Protein AF-A0A6C0FRW4-F1 (afdb_monomer_lite)

Organism: NCBI:txid2704462

Radius of gyration: 31.54 Å; chains: 1; bounding box: 65×33×97 Å

pLDDT: mean 82.18, std 11.18, range [42.59, 96.31]

Secondary structure (DSSP, 8-state):
-HHHHHHHHHHHHHHHHHHHHHHHHHHHHHHHH---HHHHHHHHHHHHHHHHHHHHHHHHHHHHHHHHHHHTHHHHHHHHHHHHHHHHHHHHHHHHT-HHHHHHHHHHHHHHHHTT-HHHHHHHHHHHHHHHHHHHHHHHHH--B-TTS-B-----HHHHHHHHHHHHHHHHHHHHHHHHHHHHHHHH-

Foldseek 3Di:
DVVVVVVVVVVVVVLVVVVVVVVVVVVVCCVPPVDDVVVVVVVVVVSVVVVVVVVVVVVVVVVVVVVVVLVCLVVLLVLLVVLLVLLVVLLVCLVVVPLVVVVVSLVVNLVSQVVNDPVSNVLSVVLVVLNVVLVVLQVVQQPDADPVRGRDRDCDPVNVVSSVVSNVSSVVSSVVSVVVSVVSVVVND

Structure (mmCIF, N/CA/C/O backbone):
data_AF-A0A6C0FRW4-F1
#
_entry.id   AF-A0A6C0FRW4-F1
#
loop_
_atom_site.group_PDB
_atom_site.id
_atom_site.type_symbol
_atom_site.label_atom_id
_atom_site.label_alt_id
_atom_site.label_comp_id
_atom_site.label_asym_id
_atom_site.label_entity_id
_atom_site.label_seq_id
_atom_site.pdbx_PDB_ins_code
_atom_site.Cartn_x
_atom_site.Cartn_y
_atom_site.Cartn_z
_atom_site.occupancy
_atom_site.B_iso_or_equiv
_atom_site.auth_seq_id
_atom_site.auth_comp_id
_atom_site.auth_asym_id
_atom_site.auth_atom_id
_atom_site.pdbx_PDB_model_num
ATOM 1 N N . MET A 1 1 ? 15.991 -13.041 -13.218 1.00 47.72 1 MET A N 1
ATOM 2 C CA . MET A 1 1 ? 16.909 -12.005 -13.758 1.00 47.72 1 MET A CA 1
ATOM 3 C C . MET A 1 1 ? 18.060 -12.570 -14.604 1.00 47.72 1 MET A C 1
ATOM 5 O O . MET A 1 1 ? 18.281 -12.055 -15.690 1.00 47.72 1 MET A O 1
ATOM 9 N N . ILE A 1 2 ? 18.766 -13.630 -14.178 1.00 49.03 2 ILE A N 1
ATOM 10 C CA . ILE A 1 2 ? 19.917 -14.211 -14.918 1.00 49.03 2 ILE A CA 1
ATOM 11 C C . ILE A 1 2 ? 19.524 -14.747 -16.310 1.00 49.03 2 ILE A C 1
ATOM 13 O O . ILE A 1 2 ? 20.164 -14.424 -17.307 1.00 49.03 2 ILE A O 1
ATOM 17 N N . PHE A 1 3 ? 18.405 -15.471 -16.403 1.00 42.59 3 PHE A N 1
ATOM 18 C CA . PHE A 1 3 ? 17.895 -16.025 -17.667 1.00 42.59 3 PHE A CA 1
ATOM 19 C C . PHE A 1 3 ? 17.532 -14.970 -18.724 1.00 42.59 3 PHE A C 1
ATOM 21 O O . PHE A 1 3 ? 17.614 -15.230 -19.921 1.00 42.59 3 PHE A O 1
ATOM 28 N N . GLN A 1 4 ? 17.134 -13.772 -18.294 1.00 50.41 4 GLN A N 1
ATOM 29 C CA . GLN A 1 4 ? 16.739 -12.687 -19.193 1.00 50.41 4 GLN A CA 1
ATOM 30 C C . GLN A 1 4 ? 17.974 -12.009 -19.800 1.00 50.41 4 GLN A C 1
ATOM 32 O O . GLN A 1 4 ? 18.010 -11.759 -21.001 1.00 50.41 4 GLN A O 1
ATOM 37 N N . LYS A 1 5 ? 19.035 -11.834 -18.998 1.00 59.69 5 LYS A N 1
ATOM 38 C CA . LYS A 1 5 ? 20.346 -11.367 -19.474 1.00 59.69 5 LYS A CA 1
ATOM 39 C C . LYS A 1 5 ? 20.970 -12.345 -20.478 1.00 59.69 5 LYS A C 1
ATOM 41 O O . LYS A 1 5 ? 21.501 -11.907 -21.490 1.00 59.69 5 LYS A O 1
ATOM 46 N N . PHE A 1 6 ? 20.838 -13.655 -20.248 1.00 69.56 6 PHE A N 1
ATOM 47 C CA . PHE A 1 6 ? 21.351 -14.682 -21.164 1.00 69.56 6 PHE A CA 1
ATOM 48 C C . PHE A 1 6 ? 20.679 -14.640 -22.548 1.00 69.56 6 PHE A C 1
ATOM 50 O O . PHE A 1 6 ? 21.362 -14.700 -23.567 1.00 69.56 6 PHE A O 1
ATOM 57 N N . LYS A 1 7 ? 19.349 -14.460 -22.600 1.00 67.31 7 LYS A N 1
ATOM 58 C CA . LYS A 1 7 ? 18.607 -14.325 -23.868 1.00 67.31 7 LYS A CA 1
ATOM 59 C C . LYS A 1 7 ? 19.036 -13.094 -24.670 1.00 67.31 7 LYS A C 1
ATOM 61 O O . LYS A 1 7 ? 19.195 -13.195 -25.880 1.00 67.31 7 LYS A O 1
ATOM 66 N N . ILE A 1 8 ? 19.257 -11.963 -23.999 1.00 72.94 8 ILE A N 1
ATOM 67 C CA . ILE A 1 8 ? 19.706 -10.721 -24.647 1.00 72.94 8 ILE A CA 1
ATOM 68 C C . ILE A 1 8 ? 21.092 -10.917 -25.272 1.00 72.94 8 ILE A C 1
ATOM 70 O O . ILE A 1 8 ? 21.283 -10.594 -26.438 1.00 72.94 8 ILE A O 1
ATOM 74 N N . VAL A 1 9 ? 22.034 -11.518 -24.538 1.00 75.25 9 VAL A N 1
ATOM 75 C CA . VAL A 1 9 ? 23.388 -11.790 -25.052 1.00 75.25 9 VAL A CA 1
ATOM 76 C C . VAL A 1 9 ? 23.349 -12.714 -26.273 1.00 75.25 9 VAL A C 1
ATOM 78 O O . VAL A 1 9 ? 24.023 -12.442 -27.263 1.00 75.25 9 VAL A O 1
ATOM 81 N N . LEU A 1 10 ? 22.525 -13.766 -26.245 1.00 76.75 10 LEU A N 1
ATOM 82 C CA . LEU A 1 10 ? 22.395 -14.707 -27.361 1.00 76.75 10 LEU A CA 1
ATOM 83 C C . LEU A 1 10 ? 21.836 -14.039 -28.631 1.00 76.75 10 LEU A C 1
ATOM 85 O O . LEU A 1 10 ? 22.360 -14.261 -29.721 1.00 76.75 10 LEU A O 1
ATOM 89 N N . VAL A 1 11 ? 20.806 -13.197 -28.490 1.00 77.50 11 VAL A N 1
ATOM 90 C CA . VAL A 1 11 ? 20.220 -12.440 -29.610 1.00 77.50 11 VAL A CA 1
ATOM 91 C C . VAL A 1 11 ? 21.233 -11.451 -30.186 1.00 77.50 11 VAL A C 1
ATOM 93 O O . VAL A 1 11 ? 21.373 -11.371 -31.404 1.00 77.50 11 VAL A O 1
ATOM 96 N N . SER A 1 12 ? 21.998 -10.761 -29.337 1.00 73.56 12 SER A N 1
ATOM 97 C CA . SER A 1 12 ? 23.059 -9.853 -29.784 1.00 73.56 12 SER A CA 1
ATOM 98 C C . SER A 1 12 ? 24.168 -10.583 -30.548 1.00 73.56 12 SER A C 1
ATOM 100 O O . SER A 1 12 ? 24.606 -10.100 -31.588 1.00 73.56 12 SER A O 1
ATOM 102 N N . ILE A 1 13 ? 24.590 -11.768 -30.089 1.00 81.56 13 ILE A N 1
ATOM 103 C CA . ILE A 1 13 ? 25.588 -12.594 -30.790 1.00 81.56 13 ILE A CA 1
ATOM 104 C C . ILE A 1 13 ? 25.059 -13.046 -32.156 1.00 81.56 13 ILE A C 1
ATOM 106 O O . ILE A 1 13 ? 25.768 -12.930 -33.153 1.00 81.56 13 ILE A O 1
ATOM 110 N N . LEU A 1 14 ? 23.809 -13.515 -32.224 1.00 80.62 14 LEU A N 1
ATOM 111 C CA . LEU A 1 14 ? 23.160 -13.906 -33.480 1.00 80.62 14 LEU A CA 1
ATOM 112 C C . LEU A 1 14 ? 23.069 -12.740 -34.468 1.00 80.62 14 LEU A C 1
ATOM 114 O O . LEU A 1 14 ? 23.321 -12.928 -35.655 1.00 80.62 14 LEU A O 1
ATOM 118 N N . LEU A 1 15 ? 22.759 -11.537 -33.984 1.00 80.31 15 LEU A N 1
ATOM 119 C CA . LEU A 1 15 ? 22.658 -10.340 -34.812 1.00 80.31 15 LEU A CA 1
ATOM 120 C C . LEU A 1 15 ? 24.027 -9.924 -35.369 1.00 80.31 15 LEU A C 1
ATOM 122 O O . LEU A 1 15 ? 24.140 -9.629 -36.556 1.00 80.31 15 LEU A O 1
ATOM 126 N N . VAL A 1 16 ? 25.084 -9.989 -34.554 1.00 82.00 16 VAL A N 1
ATOM 127 C CA . VAL A 1 16 ? 26.463 -9.739 -35.005 1.00 82.00 16 VAL A CA 1
ATOM 128 C C . VAL A 1 16 ? 26.907 -10.785 -36.030 1.00 82.00 16 VAL A C 1
ATOM 130 O O . VAL A 1 16 ? 27.447 -10.421 -37.072 1.00 82.00 16 VAL A O 1
ATOM 133 N N . LEU A 1 17 ? 26.639 -12.071 -35.786 1.00 82.88 17 LEU A N 1
ATOM 134 C CA . LEU A 1 17 ? 26.951 -13.147 -36.733 1.00 82.88 17 LEU A CA 1
ATOM 135 C C . LEU A 1 17 ? 26.194 -12.990 -38.054 1.00 82.88 17 LEU A C 1
ATOM 137 O O . LEU A 1 17 ? 26.769 -13.218 -39.115 1.00 82.88 17 LEU A O 1
ATOM 141 N N . PHE A 1 18 ? 24.933 -12.563 -38.003 1.00 80.06 18 PHE A N 1
ATOM 142 C CA . PHE A 1 18 ? 24.125 -12.306 -39.190 1.00 80.06 18 PHE A CA 1
ATOM 143 C C . PHE A 1 18 ? 24.668 -11.128 -40.009 1.00 80.06 18 PHE A C 1
ATOM 145 O O . PHE A 1 18 ? 24.787 -11.233 -41.228 1.00 80.06 18 PHE A O 1
ATOM 152 N N . VAL A 1 19 ? 25.079 -10.037 -39.353 1.00 79.81 19 VAL A N 1
ATOM 153 C CA . VAL A 1 19 ? 25.730 -8.902 -40.026 1.00 79.81 19 VAL A CA 1
ATOM 154 C C . VAL A 1 19 ? 27.066 -9.327 -40.640 1.00 79.81 19 VAL A C 1
ATOM 156 O O . VAL A 1 19 ? 27.312 -9.035 -41.807 1.00 79.81 19 VAL A O 1
ATOM 159 N N . LEU A 1 20 ? 27.905 -10.070 -39.911 1.00 81.25 20 LEU A N 1
ATOM 160 C CA . LEU A 1 20 ? 29.171 -10.597 -40.438 1.00 81.25 20 LEU A CA 1
ATOM 161 C C . LEU A 1 20 ? 28.950 -11.528 -41.637 1.00 81.25 20 LEU A C 1
ATOM 163 O O . LEU A 1 20 ? 29.679 -11.436 -42.624 1.00 81.25 20 LEU A O 1
ATOM 16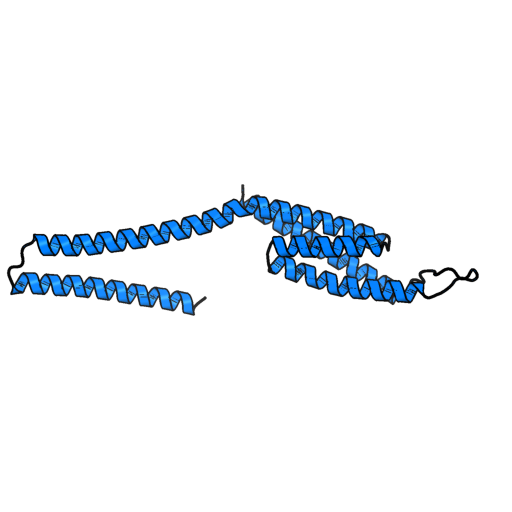7 N N . PHE A 1 21 ? 27.927 -12.383 -41.578 1.00 81.75 21 PHE A N 1
ATOM 168 C CA . PHE A 1 21 ? 27.532 -13.248 -42.685 1.00 81.75 21 PHE A CA 1
ATOM 169 C C . PHE A 1 21 ? 27.104 -12.435 -43.910 1.00 81.75 21 PHE A C 1
ATOM 171 O O . PHE A 1 21 ? 27.589 -12.705 -45.006 1.00 81.75 21 PHE A O 1
ATOM 178 N N . LEU A 1 22 ? 26.264 -11.409 -43.738 1.00 76.44 22 LEU A N 1
ATOM 179 C CA . LEU A 1 22 ? 25.845 -10.527 -44.830 1.00 76.44 22 LEU A CA 1
ATOM 180 C C . LEU A 1 22 ? 27.028 -9.777 -45.445 1.00 76.44 22 LEU A C 1
ATOM 182 O O . LEU A 1 22 ? 27.138 -9.723 -46.669 1.00 76.44 22 LEU A O 1
ATOM 186 N N . VAL A 1 23 ? 27.943 -9.247 -44.629 1.00 77.00 23 VAL A N 1
ATOM 187 C CA . VAL A 1 23 ? 29.153 -8.558 -45.106 1.00 77.00 23 VAL A CA 1
ATOM 188 C C . VAL A 1 23 ? 30.049 -9.517 -45.893 1.00 77.00 23 VAL A C 1
ATOM 190 O O . VAL A 1 23 ? 30.469 -9.191 -47.002 1.00 77.00 23 VAL A O 1
ATOM 193 N N . PHE A 1 24 ? 30.302 -10.719 -45.369 1.00 79.44 24 PHE A N 1
ATOM 194 C CA . PHE A 1 24 ? 31.126 -11.728 -46.036 1.00 79.44 24 PHE A CA 1
ATOM 195 C C . PHE A 1 24 ? 30.497 -12.224 -47.343 1.00 79.44 24 PHE A C 1
ATOM 197 O O . PHE A 1 24 ? 31.177 -12.315 -48.365 1.00 79.44 24 PHE A O 1
ATOM 204 N N . PHE A 1 25 ? 29.192 -12.503 -47.330 1.00 76.19 25 PHE A N 1
ATOM 205 C CA . PHE A 1 25 ? 28.438 -12.913 -48.512 1.00 76.19 25 PHE A CA 1
ATOM 206 C C . PHE A 1 25 ? 28.470 -11.827 -49.593 1.00 76.19 25 PHE A C 1
ATOM 208 O O . PHE A 1 25 ? 28.733 -12.122 -50.757 1.00 76.19 25 PHE A O 1
ATOM 215 N N . THR A 1 26 ? 28.301 -10.563 -49.199 1.00 70.06 26 THR A N 1
ATOM 216 C CA . THR A 1 26 ? 28.357 -9.410 -50.110 1.00 70.06 26 THR A CA 1
ATOM 217 C C . THR A 1 26 ? 29.762 -9.210 -50.683 1.00 70.06 26 THR A C 1
ATOM 219 O O . THR A 1 26 ? 29.905 -9.007 -51.887 1.00 70.06 26 THR A O 1
ATOM 222 N N . TYR A 1 27 ? 30.812 -9.342 -49.864 1.00 72.12 27 TYR A N 1
ATOM 223 C CA . TYR A 1 27 ? 32.205 -9.270 -50.320 1.00 72.12 27 TYR A CA 1
ATOM 224 C C . TYR A 1 27 ? 32.542 -10.378 -51.325 1.00 72.12 27 TYR A C 1
ATOM 226 O O . TYR A 1 27 ? 33.131 -10.113 -52.374 1.00 72.12 27 TYR A O 1
ATOM 234 N N . LYS A 1 28 ? 32.129 -11.618 -51.038 1.00 73.00 28 LYS A N 1
ATOM 235 C CA . LYS A 1 28 ? 32.325 -12.756 -51.943 1.00 73.00 28 LYS A CA 1
ATOM 236 C C . LYS A 1 28 ? 31.589 -12.546 -53.272 1.00 73.00 28 LYS A C 1
ATOM 238 O O . LYS A 1 28 ? 32.174 -12.741 -54.329 1.00 73.00 28 LYS A O 1
ATOM 243 N N . MET A 1 29 ? 30.351 -12.058 -53.220 1.00 66.56 29 MET A N 1
ATOM 244 C CA . MET A 1 29 ? 29.558 -11.727 -54.407 1.00 66.56 29 MET A CA 1
ATOM 245 C C . MET A 1 29 ? 30.177 -10.589 -55.240 1.00 66.56 29 MET A C 1
ATOM 247 O O . MET A 1 29 ? 30.182 -10.684 -56.465 1.00 66.56 29 MET A O 1
ATOM 251 N N . MET A 1 30 ? 30.756 -9.550 -54.620 1.00 66.56 30 MET A N 1
ATOM 252 C CA . MET A 1 30 ? 31.502 -8.508 -55.349 1.00 66.56 30 MET A CA 1
ATOM 253 C C . MET A 1 30 ? 32.729 -9.066 -56.069 1.00 66.56 30 MET A C 1
ATOM 255 O O . MET A 1 30 ? 32.988 -8.688 -57.210 1.00 66.56 30 MET A O 1
ATOM 259 N N . LYS A 1 31 ? 33.485 -9.941 -55.394 1.00 66.25 31 LYS A N 1
ATOM 260 C CA . LYS A 1 31 ? 34.723 -10.517 -55.926 1.00 66.25 31 LYS A CA 1
ATOM 261 C C . LYS A 1 31 ? 34.463 -11.458 -57.103 1.00 66.25 31 LYS A C 1
ATOM 263 O O . LYS A 1 31 ? 35.235 -11.438 -58.056 1.00 66.25 31 LYS A O 1
ATOM 268 N N . ASP A 1 32 ? 33.392 -12.245 -57.031 1.00 65.81 32 ASP A N 1
ATOM 269 C CA . ASP A 1 32 ? 33.124 -13.306 -58.004 1.00 65.81 32 ASP A CA 1
ATOM 270 C C . ASP A 1 32 ? 32.276 -12.828 -59.206 1.00 65.81 32 ASP A C 1
ATOM 272 O O . ASP A 1 32 ? 32.408 -13.398 -60.284 1.00 65.81 32 ASP A O 1
ATOM 276 N N . ASN A 1 33 ? 31.445 -11.779 -59.067 1.00 60.38 33 ASN A N 1
ATOM 277 C CA . ASN A 1 33 ? 30.425 -11.427 -60.076 1.00 60.38 33 ASN A CA 1
ATOM 278 C C . ASN A 1 33 ? 30.468 -9.983 -60.630 1.00 60.38 33 ASN A C 1
ATOM 280 O O . ASN A 1 33 ? 29.525 -9.594 -61.315 1.00 60.38 33 ASN A O 1
ATOM 284 N N . HIS A 1 34 ? 31.503 -9.173 -60.353 1.00 58.56 34 HIS A N 1
ATOM 285 C CA . HIS A 1 34 ? 31.564 -7.749 -60.766 1.00 58.56 34 HIS A CA 1
ATOM 286 C C . HIS A 1 34 ? 30.269 -6.971 -60.451 1.00 58.56 34 HIS A C 1
ATOM 288 O O . HIS A 1 34 ? 29.747 -6.217 -61.270 1.00 58.56 34 HIS A O 1
ATOM 294 N N . LEU A 1 35 ? 29.722 -7.192 -59.256 1.00 57.50 35 LEU A N 1
ATOM 295 C CA . LEU A 1 35 ? 28.490 -6.547 -58.814 1.00 57.50 35 LEU A CA 1
ATOM 296 C C . LEU A 1 35 ? 28.671 -5.030 -58.675 1.00 57.50 35 LEU A C 1
ATOM 298 O O . LEU A 1 35 ? 29.629 -4.563 -58.053 1.00 57.50 35 LEU A O 1
ATOM 302 N N . ASP A 1 36 ? 27.713 -4.284 -59.230 1.00 61.94 36 ASP A N 1
ATOM 303 C CA . ASP A 1 36 ? 27.658 -2.823 -59.195 1.00 61.94 36 ASP A CA 1
ATOM 304 C C . ASP A 1 36 ? 27.761 -2.299 -57.757 1.00 61.94 36 ASP A C 1
ATOM 306 O O . ASP A 1 36 ? 27.029 -2.736 -56.861 1.00 61.94 36 ASP A O 1
ATOM 310 N N . SER A 1 37 ? 28.642 -1.319 -57.527 1.00 61.44 37 SER A N 1
ATOM 311 C CA . SER A 1 37 ? 28.900 -0.758 -56.189 1.00 61.44 37 SER A CA 1
ATOM 312 C C . SER A 1 37 ? 27.639 -0.186 -55.521 1.00 61.44 37 SER A C 1
ATOM 314 O O . SER A 1 37 ? 27.566 -0.113 -54.292 1.00 61.44 37 SER A O 1
ATOM 316 N N . GLN A 1 38 ? 26.622 0.146 -56.323 1.00 61.88 38 GLN A N 1
ATOM 317 C CA . GLN A 1 38 ? 25.305 0.609 -55.886 1.00 61.88 38 GLN A CA 1
ATOM 318 C C . GLN A 1 38 ? 24.498 -0.452 -55.119 1.00 61.88 38 GLN A C 1
ATOM 320 O O . GLN A 1 38 ? 23.777 -0.113 -54.183 1.00 61.88 38 GLN A O 1
ATOM 325 N N . TYR A 1 39 ? 24.629 -1.740 -55.450 1.00 63.59 39 TYR A N 1
ATOM 326 C CA . TYR A 1 39 ? 23.921 -2.801 -54.722 1.00 63.59 39 TYR A CA 1
ATOM 327 C C . TYR A 1 39 ? 24.504 -3.013 -53.325 1.00 63.59 39 TYR A C 1
ATOM 329 O O . TYR A 1 39 ? 23.772 -3.228 -52.359 1.00 63.59 39 TYR A O 1
ATOM 337 N N . VAL A 1 40 ? 25.826 -2.899 -53.200 1.00 64.56 40 VAL A N 1
ATOM 338 C CA . VAL A 1 40 ? 26.524 -3.039 -51.916 1.00 64.56 40 VAL A CA 1
ATOM 339 C C . VAL A 1 40 ? 26.275 -1.839 -51.014 1.00 64.56 40 VAL A C 1
ATOM 341 O O . VAL A 1 40 ? 26.018 -2.018 -49.823 1.00 64.56 40 VAL A O 1
ATOM 344 N N . SER A 1 41 ? 26.274 -0.624 -51.568 1.00 66.75 41 SER A N 1
ATOM 345 C CA . SER A 1 41 ? 25.899 0.570 -50.809 1.00 66.75 41 SER A CA 1
ATOM 346 C C . SER A 1 41 ? 24.426 0.542 -50.384 1.00 66.75 41 SER A C 1
ATOM 348 O O . SER A 1 41 ? 24.125 0.910 -49.250 1.00 66.75 41 SER A O 1
ATOM 350 N N . GLY A 1 42 ? 23.521 0.020 -51.220 1.00 71.94 42 GLY A N 1
ATOM 351 C CA . GLY A 1 42 ? 22.112 -0.188 -50.871 1.00 71.94 42 GLY A CA 1
ATOM 352 C C . GLY A 1 42 ? 21.904 -1.208 -49.745 1.00 71.94 42 GLY A C 1
ATOM 353 O O . GLY A 1 42 ? 21.118 -0.968 -48.824 1.00 71.94 42 GLY A O 1
ATOM 354 N N . LEU A 1 43 ? 22.644 -2.321 -49.761 1.00 71.19 43 LEU A N 1
ATOM 355 C CA . LEU A 1 43 ? 22.567 -3.355 -48.724 1.00 71.19 43 LEU A CA 1
ATOM 356 C C . LEU A 1 43 ? 23.152 -2.864 -47.392 1.00 71.19 43 LEU A C 1
ATOM 358 O O . LEU A 1 43 ? 22.515 -3.018 -46.351 1.00 71.19 43 LEU A O 1
ATOM 362 N N . LEU A 1 44 ? 24.310 -2.194 -47.416 1.00 68.19 44 LEU A N 1
ATOM 363 C CA . LEU A 1 44 ? 24.888 -1.558 -46.227 1.00 68.19 44 LEU A CA 1
ATOM 364 C C . LEU A 1 44 ? 23.987 -0.444 -45.680 1.00 68.19 44 LEU A C 1
ATOM 366 O O . LEU A 1 44 ? 23.766 -0.384 -44.472 1.00 68.19 44 LEU A O 1
ATOM 370 N N . GLY A 1 45 ? 23.410 0.387 -46.551 1.00 72.56 45 GLY A N 1
ATOM 371 C CA . GLY A 1 45 ? 22.445 1.420 -46.169 1.00 72.56 45 GLY A CA 1
ATOM 372 C C . GLY A 1 45 ? 21.197 0.836 -45.506 1.00 72.56 45 GLY A C 1
ATOM 373 O O . GLY A 1 45 ? 20.737 1.362 -44.496 1.00 72.56 45 GLY A O 1
ATOM 374 N N . SER A 1 46 ? 20.703 -0.301 -46.003 1.00 74.69 46 SER A N 1
ATOM 375 C CA . SER A 1 46 ? 19.560 -1.014 -45.417 1.00 74.69 46 SER A CA 1
ATOM 376 C C . SER A 1 46 ? 19.887 -1.613 -44.044 1.00 74.69 46 SER A C 1
ATOM 378 O O . SER A 1 46 ? 19.069 -1.520 -43.130 1.00 74.69 46 SER A O 1
ATOM 380 N N . ILE A 1 47 ? 21.090 -2.176 -43.860 1.00 73.06 47 ILE A N 1
ATOM 381 C CA . ILE A 1 47 ? 21.548 -2.688 -42.556 1.00 73.06 47 ILE A CA 1
ATOM 382 C C . ILE A 1 47 ? 21.683 -1.542 -41.549 1.00 73.06 47 ILE A C 1
ATOM 384 O O . ILE A 1 47 ? 21.142 -1.630 -40.447 1.00 73.06 47 ILE A O 1
ATOM 388 N N . VAL A 1 48 ? 22.368 -0.457 -41.920 1.00 73.69 48 VAL A N 1
ATOM 389 C CA . VAL A 1 48 ? 22.564 0.707 -41.041 1.00 73.69 48 VAL A CA 1
ATOM 390 C C . VAL A 1 48 ? 21.222 1.355 -40.696 1.00 73.69 48 VAL A C 1
ATOM 392 O O . VAL A 1 48 ? 20.965 1.623 -39.524 1.00 73.69 48 VAL A O 1
ATOM 395 N N . GLY A 1 49 ? 20.334 1.535 -41.678 1.00 77.44 49 GLY A N 1
ATOM 396 C CA . GLY A 1 49 ? 18.986 2.059 -41.459 1.00 77.44 49 GLY A CA 1
ATOM 397 C C . GLY A 1 49 ? 18.134 1.159 -40.559 1.00 77.44 49 GLY A C 1
ATOM 398 O O . GLY A 1 49 ? 17.434 1.657 -39.677 1.00 77.44 49 GLY A O 1
ATOM 399 N N . GLY A 1 50 ? 18.233 -0.164 -40.716 1.00 75.50 50 GLY A N 1
ATOM 400 C CA . GLY A 1 50 ? 17.546 -1.137 -39.864 1.00 75.50 50 GLY A CA 1
ATOM 401 C C . GLY A 1 50 ? 18.028 -1.102 -38.412 1.00 75.50 50 GLY A C 1
ATOM 402 O O . GLY A 1 50 ? 17.209 -1.026 -37.495 1.00 75.50 50 GLY A O 1
ATOM 403 N N . VAL A 1 51 ? 19.348 -1.087 -38.192 1.00 74.38 51 VAL A N 1
ATOM 404 C CA . VAL A 1 51 ? 19.943 -0.959 -36.849 1.00 74.38 51 VAL A CA 1
ATOM 405 C C . VAL A 1 51 ? 19.542 0.369 -36.211 1.00 74.38 51 VAL A C 1
ATOM 407 O O . VAL A 1 51 ? 19.089 0.375 -35.067 1.00 74.38 51 VAL A O 1
ATOM 410 N N . PHE A 1 52 ? 19.624 1.475 -36.957 1.00 77.25 52 PHE A N 1
ATOM 411 C CA . PHE A 1 52 ? 19.209 2.793 -36.480 1.00 77.25 52 PHE A CA 1
ATOM 412 C C . PHE A 1 52 ? 17.739 2.785 -36.043 1.00 77.25 52 PHE A C 1
ATOM 414 O O . PHE A 1 52 ? 17.439 3.127 -34.902 1.00 77.25 52 PHE A O 1
ATOM 421 N N . THR A 1 53 ? 16.838 2.272 -36.885 1.00 77.56 53 THR A N 1
ATOM 422 C CA . THR A 1 53 ? 15.401 2.167 -36.580 1.00 77.56 53 THR A CA 1
ATOM 423 C C . THR A 1 53 ? 15.142 1.358 -35.308 1.00 77.56 53 THR A C 1
ATOM 425 O O . THR A 1 53 ? 14.402 1.808 -34.436 1.00 77.56 53 THR A O 1
ATOM 428 N N . LEU A 1 54 ? 15.780 0.192 -35.154 1.00 74.38 54 LEU A N 1
ATOM 429 C CA . LEU A 1 54 ? 15.623 -0.647 -33.960 1.00 74.38 54 LEU A CA 1
ATOM 430 C C . LEU A 1 54 ? 16.124 0.055 -32.694 1.00 74.38 54 LEU A C 1
ATOM 432 O O . LEU A 1 54 ? 15.438 0.031 -31.672 1.00 74.38 54 LEU A O 1
ATOM 436 N N . THR A 1 55 ? 17.285 0.714 -32.761 1.00 70.19 55 THR A N 1
ATOM 437 C CA . THR A 1 55 ? 17.821 1.474 -31.621 1.00 70.19 55 THR A CA 1
ATOM 438 C C . THR A 1 55 ? 16.940 2.666 -31.258 1.00 70.19 55 THR A C 1
ATOM 440 O O . THR A 1 55 ? 16.708 2.904 -30.076 1.00 70.19 55 THR A O 1
ATOM 443 N N . SER A 1 56 ? 16.381 3.373 -32.246 1.00 77.75 56 SER A N 1
ATOM 444 C CA . SER A 1 56 ? 15.453 4.482 -32.016 1.00 77.75 56 SER A CA 1
ATOM 445 C C . SER A 1 56 ? 14.144 4.014 -31.385 1.00 77.75 56 SER A C 1
ATOM 447 O O . SER A 1 56 ? 13.664 4.657 -30.453 1.00 77.75 56 SER A O 1
ATOM 449 N N . VAL A 1 57 ? 13.574 2.894 -31.848 1.00 81.56 57 VAL A N 1
ATOM 450 C CA . VAL A 1 57 ? 12.364 2.309 -31.247 1.00 81.56 57 VAL A CA 1
ATOM 451 C C . VAL A 1 57 ? 12.640 1.904 -29.804 1.00 81.56 57 VAL A C 1
ATOM 453 O O . VAL A 1 57 ? 11.896 2.319 -28.921 1.00 81.56 57 VAL A O 1
ATOM 456 N N . TRP A 1 58 ? 13.731 1.175 -29.553 1.00 78.38 58 TRP A N 1
ATOM 457 C CA . TRP A 1 58 ? 14.112 0.750 -28.205 1.00 78.38 58 TRP A CA 1
ATOM 458 C C . TRP A 1 58 ? 14.290 1.940 -27.253 1.00 78.38 58 TRP A C 1
ATOM 460 O O . TRP A 1 58 ? 13.667 1.969 -26.193 1.00 78.38 58 TRP A O 1
ATOM 470 N N . LEU A 1 59 ? 15.042 2.962 -27.674 1.00 78.06 59 LEU A N 1
ATOM 471 C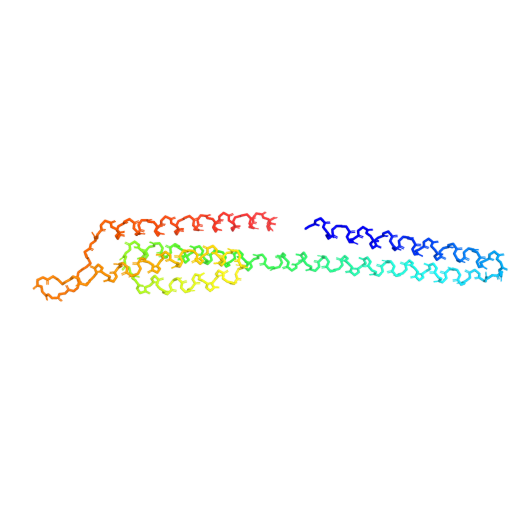 CA . LEU A 1 59 ? 15.244 4.185 -26.898 1.00 78.06 59 LEU A CA 1
ATOM 472 C C . LEU A 1 59 ? 13.920 4.915 -26.633 1.00 78.06 59 LEU A C 1
ATOM 474 O O . LEU A 1 59 ? 13.685 5.395 -25.529 1.00 78.06 59 LEU A O 1
ATOM 478 N N . THR A 1 60 ? 13.032 4.986 -27.628 1.00 81.62 60 THR A N 1
ATOM 479 C CA . THR A 1 60 ? 11.721 5.634 -27.477 1.00 81.62 60 THR A CA 1
ATOM 480 C C . THR A 1 60 ? 10.845 4.881 -26.481 1.00 81.62 60 THR A C 1
ATOM 482 O O . THR A 1 60 ? 10.194 5.512 -25.652 1.00 81.62 60 THR A O 1
ATOM 485 N N . THR A 1 61 ? 10.831 3.547 -26.528 1.00 82.31 61 THR A N 1
ATOM 486 C CA . THR A 1 61 ? 10.084 2.720 -25.571 1.00 82.31 61 THR A CA 1
ATOM 487 C C . THR A 1 61 ? 10.624 2.890 -24.155 1.00 82.31 61 THR A C 1
ATOM 489 O O . THR A 1 61 ? 9.843 3.122 -23.237 1.00 82.31 61 THR A O 1
ATOM 492 N N . GLU A 1 62 ? 11.944 2.862 -23.971 1.00 77.19 62 GLU A N 1
ATOM 493 C CA . GLU A 1 62 ? 12.566 3.055 -22.658 1.00 77.19 62 GLU A CA 1
ATOM 494 C C . GLU A 1 62 ? 12.276 4.457 -22.102 1.00 77.19 62 GLU A C 1
ATOM 496 O O . GLU A 1 62 ? 11.851 4.606 -20.956 1.00 77.19 62 GLU A O 1
ATOM 501 N N . LEU A 1 63 ? 12.383 5.495 -22.938 1.00 76.19 63 LEU A N 1
ATOM 502 C CA . LEU A 1 63 ? 12.009 6.859 -22.563 1.00 76.19 63 LEU A CA 1
ATOM 503 C C . LEU A 1 63 ? 10.521 6.987 -22.216 1.00 76.19 63 LEU A C 1
ATOM 505 O O . LEU A 1 63 ? 10.178 7.720 -21.289 1.00 76.19 63 LEU A O 1
ATOM 509 N N . GLN A 1 64 ? 9.630 6.287 -22.921 1.00 77.75 64 GLN A N 1
ATOM 510 C CA . GLN A 1 64 ? 8.202 6.259 -22.597 1.00 77.75 64 GLN A CA 1
ATOM 511 C C . GLN A 1 64 ? 7.926 5.564 -21.262 1.00 77.75 64 GLN A C 1
ATOM 513 O O . GLN A 1 64 ? 7.101 6.055 -20.492 1.00 77.75 64 GLN A O 1
ATOM 518 N N . GLU A 1 65 ? 8.606 4.458 -20.961 1.00 76.12 65 GLU A N 1
ATOM 519 C CA . GLU A 1 65 ? 8.484 3.763 -19.676 1.00 76.12 65 GLU A CA 1
ATOM 520 C C . GLU A 1 65 ? 8.979 4.635 -18.520 1.00 76.12 65 GLU A C 1
ATOM 522 O O . GLU A 1 65 ? 8.278 4.787 -17.515 1.00 76.12 65 GLU A O 1
ATOM 527 N N . VAL A 1 66 ? 10.138 5.276 -18.690 1.00 75.88 66 VAL A N 1
ATOM 528 C CA . VAL A 1 66 ? 10.684 6.234 -17.724 1.00 75.88 66 VAL A CA 1
ATOM 529 C C . VAL A 1 66 ? 9.710 7.393 -17.534 1.00 75.88 66 VAL A C 1
ATOM 531 O O . VAL A 1 66 ? 9.303 7.669 -16.406 1.00 75.88 66 VAL A O 1
ATOM 534 N N . LYS A 1 67 ? 9.251 8.021 -18.620 1.00 75.69 67 LYS A N 1
ATOM 535 C CA . LYS A 1 67 ? 8.291 9.127 -18.563 1.00 75.69 67 LYS A CA 1
ATOM 536 C C . LYS A 1 67 ? 6.998 8.723 -17.856 1.00 75.69 67 LYS A C 1
ATOM 538 O O . LYS A 1 67 ? 6.554 9.434 -16.966 1.00 75.69 67 LYS A O 1
ATOM 543 N N . LYS A 1 68 ? 6.433 7.556 -18.171 1.00 76.50 68 LYS A N 1
ATOM 544 C CA . LYS A 1 68 ? 5.227 7.036 -17.508 1.00 76.50 68 LYS A CA 1
ATOM 545 C C . LYS A 1 68 ? 5.453 6.802 -16.013 1.00 76.50 68 LYS A C 1
ATOM 547 O O . LYS A 1 68 ? 4.555 7.063 -15.214 1.00 76.50 68 LYS A O 1
ATOM 552 N N . SER A 1 69 ? 6.641 6.331 -15.631 1.00 73.81 69 SER A N 1
ATOM 553 C CA . SER A 1 69 ? 7.015 6.193 -14.224 1.00 73.81 69 SER A CA 1
ATOM 554 C C . SER A 1 69 ? 7.082 7.550 -13.524 1.00 73.81 69 SER A C 1
ATOM 556 O O . SER A 1 69 ? 6.613 7.644 -12.396 1.00 73.81 69 SER A O 1
ATOM 558 N N . PHE A 1 70 ? 7.636 8.582 -14.166 1.00 76.38 70 PHE A N 1
ATOM 559 C CA . PHE A 1 70 ? 7.749 9.932 -13.602 1.00 76.38 70 PHE A CA 1
ATOM 560 C C . PHE A 1 70 ? 6.403 10.667 -13.545 1.00 76.38 70 PHE A C 1
ATOM 562 O O . PHE A 1 70 ? 6.050 11.192 -12.491 1.00 76.38 70 PHE A O 1
ATOM 569 N N . ASP A 1 71 ? 5.614 10.632 -14.620 1.00 79.50 71 ASP A N 1
ATOM 570 C CA . ASP A 1 71 ? 4.295 11.276 -14.705 1.00 79.50 71 ASP A CA 1
ATOM 571 C C . ASP A 1 71 ? 3.309 10.697 -13.666 1.00 79.50 71 ASP A C 1
ATOM 573 O O . ASP A 1 71 ? 2.406 11.387 -13.192 1.00 79.50 71 ASP A O 1
ATOM 577 N N . GLY A 1 72 ? 3.494 9.434 -13.261 1.00 83.19 72 GLY A N 1
ATOM 578 C CA . GLY A 1 72 ? 2.695 8.778 -12.222 1.00 83.19 72 GLY A CA 1
ATOM 579 C C . GLY A 1 72 ? 3.096 9.110 -10.777 1.00 83.19 72 GLY A C 1
ATOM 580 O O . GLY A 1 72 ? 2.307 8.849 -9.863 1.00 83.19 72 GLY A O 1
ATOM 581 N N . LEU A 1 73 ? 4.283 9.683 -10.535 1.00 86.12 73 LEU A N 1
ATOM 582 C CA . LEU A 1 73 ? 4.788 9.947 -9.178 1.00 86.12 73 LEU A CA 1
ATOM 583 C C . LEU A 1 73 ? 3.921 10.933 -8.384 1.00 86.12 73 LEU A C 1
ATOM 585 O O . LEU A 1 73 ? 3.599 10.600 -7.243 1.00 86.12 73 LEU A O 1
ATOM 589 N N . PRO A 1 74 ? 3.478 12.087 -8.927 1.00 87.56 74 PRO A N 1
ATOM 590 C CA . PRO A 1 74 ? 2.653 13.026 -8.165 1.00 87.56 74 PRO A CA 1
ATOM 591 C C . PRO A 1 74 ? 1.332 12.404 -7.702 1.00 87.56 74 PRO A C 1
ATOM 593 O O . PRO A 1 74 ? 0.908 12.593 -6.562 1.00 87.56 74 PRO A O 1
ATOM 596 N N . ILE A 1 75 ? 0.701 11.603 -8.567 1.00 90.44 75 ILE A N 1
ATOM 597 C CA . ILE A 1 75 ? -0.526 10.872 -8.233 1.00 90.44 75 ILE A CA 1
ATOM 598 C C . ILE A 1 75 ? -0.238 9.857 -7.126 1.00 90.44 75 ILE A C 1
ATOM 600 O O . ILE A 1 75 ? -1.000 9.771 -6.165 1.00 90.44 75 ILE A O 1
ATOM 604 N N . LYS A 1 76 ? 0.870 9.116 -7.236 1.00 90.38 76 LYS A N 1
ATOM 605 C CA . LYS A 1 76 ? 1.276 8.126 -6.236 1.00 90.38 76 LYS A CA 1
ATOM 606 C C . LYS A 1 76 ? 1.556 8.761 -4.871 1.00 90.38 76 LYS A C 1
ATOM 608 O O . LYS A 1 76 ? 1.058 8.256 -3.871 1.00 90.38 76 LYS A O 1
ATOM 613 N N . ILE A 1 77 ? 2.285 9.878 -4.832 1.00 90.69 77 ILE A N 1
ATOM 614 C CA . ILE A 1 77 ? 2.567 10.653 -3.611 1.00 90.69 77 ILE A CA 1
ATOM 615 C C . ILE A 1 77 ? 1.259 11.133 -2.978 1.00 90.69 77 ILE A C 1
ATOM 617 O O . ILE A 1 77 ? 1.024 10.894 -1.797 1.00 90.69 77 ILE A O 1
ATOM 621 N N . ARG A 1 78 ? 0.348 11.715 -3.770 1.00 93.00 78 ARG A N 1
ATOM 622 C CA . ARG A 1 78 ? -0.962 12.161 -3.271 1.00 93.00 78 ARG A CA 1
ATOM 623 C C . ARG A 1 78 ? -1.760 11.017 -2.642 1.00 93.00 78 ARG A C 1
ATOM 625 O O . ARG A 1 78 ? -2.336 11.201 -1.575 1.00 93.00 78 ARG A O 1
ATOM 632 N N . LYS A 1 79 ? -1.790 9.843 -3.280 1.00 94.12 79 LYS A N 1
ATOM 633 C CA . LYS A 1 79 ? -2.490 8.666 -2.744 1.00 94.12 79 LYS A CA 1
ATOM 634 C C . LYS A 1 79 ? -1.835 8.128 -1.470 1.00 94.12 79 LYS A C 1
ATOM 636 O O . LYS A 1 79 ? -2.551 7.743 -0.555 1.00 94.12 79 LYS A O 1
ATOM 641 N N . LEU A 1 80 ? -0.502 8.137 -1.375 1.00 93.75 80 LEU A N 1
ATOM 642 C CA . LEU A 1 80 ? 0.213 7.776 -0.142 1.00 93.75 80 LEU A CA 1
ATOM 643 C C . LEU A 1 80 ? -0.137 8.726 1.012 1.00 93.75 80 LEU A C 1
ATOM 645 O O . LEU A 1 80 ? -0.429 8.254 2.108 1.00 93.75 80 LEU A O 1
ATOM 649 N N . SER A 1 81 ? -0.211 10.030 0.739 1.00 93.81 81 SER A N 1
ATOM 650 C CA . SER A 1 81 ? -0.637 11.043 1.712 1.00 93.81 81 SER A CA 1
ATOM 651 C C . SER A 1 81 ? -2.094 10.845 2.162 1.00 93.81 81 SER A C 1
ATOM 653 O O . SER A 1 81 ? -2.424 10.935 3.341 1.00 93.81 81 SER A O 1
ATOM 655 N N . GLN A 1 82 ? -2.998 10.498 1.240 1.00 96.00 82 GLN A N 1
ATOM 656 C CA . GLN A 1 82 ? -4.373 10.124 1.597 1.00 96.00 82 GLN A CA 1
ATOM 657 C C . GLN A 1 82 ? -4.404 8.863 2.470 1.00 96.00 82 GLN A C 1
ATOM 659 O O . GLN A 1 82 ? -5.096 8.829 3.486 1.00 96.00 82 GLN A O 1
ATOM 664 N N . LEU A 1 83 ? -3.618 7.846 2.113 1.00 95.75 83 LEU A N 1
ATOM 665 C CA . LEU A 1 83 ? -3.553 6.583 2.840 1.00 95.75 83 LEU A CA 1
ATOM 666 C C . LEU A 1 83 ? -2.993 6.762 4.264 1.00 95.75 83 LEU A C 1
ATOM 668 O O . LEU A 1 83 ? -3.506 6.149 5.201 1.00 95.75 83 LEU A O 1
ATOM 672 N N . SER A 1 84 ? -1.992 7.628 4.460 1.00 94.94 84 SER A N 1
ATOM 673 C CA . SER A 1 84 ? -1.461 7.952 5.792 1.00 94.94 84 SER A CA 1
ATOM 674 C C . SER A 1 84 ? -2.493 8.683 6.659 1.00 94.94 84 SER A C 1
ATOM 676 O O . SER A 1 84 ? -2.652 8.333 7.830 1.00 94.94 84 SER A O 1
ATOM 678 N N . ASN A 1 85 ? -3.275 9.602 6.084 1.00 96.19 85 ASN A N 1
ATOM 679 C CA . ASN A 1 85 ? -4.384 10.263 6.781 1.00 96.19 85 ASN A CA 1
ATOM 680 C C . ASN A 1 85 ? -5.469 9.271 7.230 1.00 96.19 85 ASN A C 1
ATOM 682 O O . ASN A 1 85 ? -5.961 9.360 8.357 1.00 96.19 85 ASN A O 1
ATOM 686 N N . VAL A 1 86 ? -5.831 8.301 6.384 1.00 96.31 86 VAL A N 1
ATOM 687 C CA . VAL A 1 86 ? -6.809 7.257 6.742 1.00 96.31 86 VAL A CA 1
ATOM 688 C C . VAL A 1 86 ? -6.278 6.368 7.866 1.00 96.31 86 VAL A C 1
ATOM 690 O O . VAL A 1 86 ? -7.014 6.097 8.812 1.00 96.31 86 VAL A O 1
ATOM 693 N N . LEU A 1 87 ? -5.000 5.969 7.833 1.00 95.44 87 LEU A N 1
ATOM 694 C CA . LEU A 1 87 ? -4.381 5.225 8.940 1.00 95.44 87 LEU A CA 1
ATOM 695 C C . LEU A 1 87 ? -4.385 6.016 10.249 1.00 95.44 87 LEU A C 1
ATOM 697 O O . LEU A 1 87 ? -4.625 5.441 11.310 1.00 95.44 87 LEU A O 1
ATOM 701 N N . TRP A 1 88 ? -4.133 7.324 10.189 1.00 94.88 88 TRP A N 1
ATOM 702 C CA . TRP A 1 88 ? -4.168 8.172 11.376 1.00 94.88 88 TRP A CA 1
ATOM 703 C C . TRP A 1 88 ? -5.570 8.236 11.990 1.00 94.88 88 TRP A C 1
ATOM 705 O O . TRP A 1 88 ? -5.725 8.013 13.188 1.00 94.88 88 TRP A O 1
ATOM 715 N N . ARG A 1 89 ? -6.601 8.448 11.167 1.00 95.56 89 ARG A N 1
ATOM 716 C CA . ARG A 1 89 ? -8.001 8.417 11.618 1.00 95.56 89 ARG A CA 1
ATOM 717 C C . ARG A 1 89 ? -8.371 7.048 12.184 1.00 95.56 89 ARG A C 1
ATOM 719 O O . ARG A 1 89 ? -8.944 6.957 13.260 1.00 95.56 89 ARG A O 1
ATOM 726 N N . LEU A 1 90 ? -7.970 5.969 11.513 1.00 94.81 90 LEU A N 1
ATOM 727 C CA . LEU A 1 90 ? -8.234 4.600 11.959 1.00 94.81 90 LEU A CA 1
ATOM 728 C C . LEU A 1 90 ? -7.651 4.328 13.353 1.00 94.81 90 LEU A C 1
ATOM 730 O O . LEU A 1 90 ? -8.297 3.697 14.185 1.00 94.81 90 LEU A O 1
ATOM 734 N N . LYS A 1 91 ? -6.446 4.835 13.628 1.00 94.00 91 LYS A N 1
ATOM 735 C CA . LYS A 1 91 ? -5.817 4.776 14.953 1.00 94.00 91 LYS A CA 1
ATOM 736 C C . LYS A 1 91 ? -6.658 5.493 16.017 1.00 94.00 91 LYS A C 1
ATOM 738 O O . LYS A 1 91 ? -6.795 4.968 17.123 1.00 94.00 91 LYS A O 1
ATOM 743 N N . GLU A 1 92 ? -7.186 6.678 15.714 1.00 94.00 92 GLU A N 1
ATOM 744 C CA . GLU A 1 92 ? -8.042 7.439 16.635 1.00 94.00 92 GLU A CA 1
ATOM 745 C C . GLU A 1 92 ? -9.340 6.680 16.937 1.00 94.00 92 GLU A C 1
ATOM 747 O O . GLU A 1 92 ? -9.672 6.487 18.108 1.00 94.00 92 GLU A O 1
ATOM 752 N N . GLU A 1 93 ? -9.999 6.141 15.908 1.00 93.12 93 GLU A N 1
ATOM 753 C CA . GLU A 1 93 ? -11.246 5.382 16.062 1.00 93.12 93 GLU A CA 1
ATOM 754 C C . GLU A 1 93 ? -11.054 4.063 16.832 1.00 93.12 93 GLU A C 1
ATOM 756 O O . GLU A 1 93 ? -11.876 3.715 17.682 1.00 93.12 93 GLU A O 1
ATOM 761 N N . VAL A 1 94 ? -9.939 3.347 16.617 1.00 91.06 94 VAL A N 1
ATOM 762 C CA . VAL A 1 94 ? -9.561 2.178 17.442 1.00 91.06 94 VAL A CA 1
ATOM 763 C C . VAL A 1 94 ? -9.336 2.595 18.897 1.00 91.06 94 VAL A C 1
ATOM 765 O O . VAL A 1 94 ? -9.726 1.881 19.822 1.00 91.06 94 VAL A O 1
ATOM 768 N N . GLY A 1 95 ? -8.742 3.768 19.131 1.00 87.62 95 GLY A N 1
ATOM 769 C CA . GLY A 1 95 ? -8.594 4.345 20.467 1.00 87.62 95 GLY A CA 1
ATOM 770 C C . GLY A 1 95 ? -9.936 4.551 21.175 1.00 87.62 95 GLY A C 1
ATOM 771 O O . GLY A 1 95 ? -10.040 4.249 22.366 1.00 87.62 95 GLY A O 1
ATOM 772 N N . GLN A 1 96 ? -10.958 4.975 20.431 1.00 89.06 96 GLN A N 1
ATOM 773 C CA . GLN A 1 96 ? -12.307 5.283 20.920 1.00 89.06 96 GLN A CA 1
ATOM 774 C C . GLN A 1 96 ? -13.287 4.096 20.893 1.00 89.06 96 GLN A C 1
ATOM 776 O O . GLN A 1 96 ? -14.419 4.236 21.343 1.00 89.06 96 GLN A O 1
ATOM 781 N N . ASP A 1 97 ? -12.866 2.924 20.408 1.00 84.88 97 ASP A N 1
ATOM 782 C CA . ASP A 1 97 ? -13.714 1.732 20.259 1.00 84.88 97 ASP A CA 1
ATOM 783 C C . ASP A 1 97 ? -14.945 1.954 19.337 1.00 84.88 97 ASP A C 1
ATOM 785 O O . ASP A 1 97 ? -15.996 1.318 19.499 1.00 84.88 97 ASP A O 1
ATOM 789 N N . ASN A 1 98 ? -14.814 2.834 18.333 1.00 86.31 98 ASN A N 1
ATOM 790 C CA . ASN A 1 98 ? -15.876 3.197 17.387 1.00 86.31 98 ASN A CA 1
ATOM 791 C C . ASN A 1 98 ? -15.934 2.254 16.168 1.00 86.31 98 ASN A C 1
ATOM 793 O O . ASN A 1 98 ? -15.524 2.570 15.052 1.00 86.31 98 ASN A O 1
ATOM 797 N N . VAL A 1 99 ? -16.490 1.063 16.382 1.00 84.88 99 VAL A N 1
ATOM 798 C CA . VAL A 1 99 ? -16.554 -0.032 15.394 1.00 84.88 99 VAL A CA 1
ATOM 799 C C . VAL A 1 99 ? -17.167 0.359 14.037 1.00 84.88 99 VAL A C 1
ATOM 801 O O . VAL A 1 99 ? -16.731 -0.143 13.000 1.00 84.88 99 VAL A O 1
ATOM 804 N N . SER A 1 100 ? -18.165 1.249 14.015 1.00 85.94 100 SER A N 1
ATOM 805 C CA . SER A 1 100 ? -18.806 1.690 12.766 1.00 85.94 100 SER A CA 1
ATOM 806 C C . SER A 1 100 ? -17.812 2.403 11.852 1.00 85.94 100 SER A C 1
ATOM 808 O O . SER A 1 100 ? -17.710 2.087 10.663 1.00 85.94 100 SER A O 1
ATOM 810 N N . ASP A 1 101 ? -17.063 3.357 12.400 1.00 91.00 101 ASP A N 1
ATOM 811 C CA . ASP A 1 101 ? -16.189 4.200 11.592 1.00 91.00 101 ASP A CA 1
ATOM 812 C C . ASP A 1 101 ? -14.867 3.507 11.263 1.00 91.00 101 ASP A C 1
ATOM 814 O O . ASP A 1 101 ? -14.373 3.666 10.147 1.00 91.00 101 ASP A O 1
ATOM 818 N N . ILE A 1 102 ? -14.379 2.606 12.126 1.00 91.12 102 ILE A N 1
ATOM 819 C CA . ILE A 1 102 ? -13.253 1.714 11.796 1.00 91.12 102 ILE A CA 1
ATOM 820 C C . ILE A 1 102 ? -13.579 0.894 10.526 1.00 91.12 102 ILE A C 1
ATOM 822 O O . ILE A 1 102 ? -12.704 0.696 9.682 1.00 91.12 102 ILE A O 1
ATOM 826 N N . ASN A 1 103 ? -14.829 0.447 10.325 1.00 89.88 103 ASN A N 1
ATOM 827 C CA . ASN A 1 103 ? -15.194 -0.396 9.172 1.00 89.88 103 ASN A CA 1
ATOM 828 C C . ASN A 1 103 ? -15.211 0.395 7.862 1.00 89.88 103 ASN A C 1
ATOM 830 O O . ASN A 1 103 ? -14.733 -0.090 6.829 1.00 89.88 103 ASN A O 1
ATOM 834 N N . LYS A 1 104 ? -15.723 1.628 7.916 1.00 93.19 104 LYS A N 1
ATOM 835 C CA . LYS A 1 104 ? -15.686 2.561 6.784 1.00 93.19 104 LYS A CA 1
ATOM 836 C C . LYS A 1 104 ? -14.242 2.887 6.412 1.00 93.19 104 LYS A C 1
ATOM 838 O O . LYS A 1 104 ? -13.860 2.714 5.258 1.00 93.19 104 LYS A O 1
ATOM 843 N N . LEU A 1 105 ? -13.431 3.258 7.404 1.00 94.25 105 LEU A N 1
ATOM 844 C CA . LEU A 1 105 ? -12.022 3.596 7.217 1.00 94.25 105 LEU A CA 1
ATOM 845 C C . LEU A 1 105 ? -11.212 2.416 6.685 1.00 94.25 105 LEU A C 1
ATOM 847 O O . LEU A 1 105 ? -10.378 2.602 5.811 1.00 94.25 105 LEU A O 1
ATOM 851 N N . ASN A 1 106 ? -11.468 1.193 7.152 1.00 93.19 106 ASN A N 1
ATOM 852 C CA . ASN A 1 106 ? -10.795 -0.001 6.642 1.00 93.19 106 ASN A CA 1
ATOM 853 C C . ASN A 1 106 ? -11.119 -0.277 5.162 1.00 93.19 106 ASN A C 1
ATOM 855 O O . ASN A 1 106 ? -10.253 -0.740 4.424 1.00 93.19 106 ASN A O 1
ATOM 859 N N . SER A 1 107 ? -12.346 0.008 4.719 1.00 92.94 107 SER A N 1
ATOM 860 C CA . SER A 1 107 ? -12.718 -0.133 3.304 1.00 92.94 107 SER A CA 1
ATOM 861 C C . SER A 1 107 ? -12.009 0.924 2.450 1.00 92.94 107 SER A C 1
ATOM 863 O O . SER A 1 107 ? -11.324 0.575 1.494 1.00 92.94 107 SER A O 1
ATOM 865 N N . GLU A 1 108 ? -12.054 2.190 2.882 1.00 95.31 108 GLU A N 1
ATOM 866 C CA . GLU A 1 108 ? -11.335 3.309 2.251 1.00 95.31 108 GLU A CA 1
ATOM 867 C C . GLU A 1 108 ? -9.821 3.040 2.159 1.00 95.31 108 GLU A C 1
ATOM 869 O O . GLU A 1 108 ? -9.190 3.280 1.129 1.00 95.31 108 GLU A O 1
ATOM 874 N N . LEU A 1 109 ? -9.238 2.473 3.219 1.00 95.06 109 LEU A N 1
ATOM 875 C CA . LEU A 1 109 ? -7.830 2.097 3.294 1.00 95.06 109 LEU A CA 1
ATOM 876 C C . LEU A 1 109 ? -7.449 1.057 2.226 1.00 95.06 109 LEU A C 1
ATOM 878 O O . LEU A 1 109 ? -6.393 1.170 1.604 1.00 95.06 109 LEU A O 1
ATOM 882 N N . LEU A 1 110 ? -8.286 0.037 2.017 1.00 94.62 110 LEU A N 1
ATOM 883 C CA . LEU A 1 110 ? -8.042 -1.022 1.032 1.00 94.62 110 LEU A CA 1
ATOM 884 C C . LEU A 1 110 ? -8.164 -0.507 -0.401 1.00 94.62 110 LEU A C 1
ATOM 886 O O . LEU A 1 110 ? -7.322 -0.855 -1.232 1.00 94.62 110 LEU A O 1
ATOM 890 N N . ASP A 1 111 ? -9.165 0.330 -0.668 1.00 95.25 111 ASP A N 1
ATOM 891 C CA . ASP A 1 111 ? -9.394 0.925 -1.985 1.00 95.25 111 ASP A CA 1
ATOM 892 C C . ASP A 1 111 ? -8.214 1.826 -2.379 1.00 95.25 111 ASP A C 1
ATOM 894 O O . ASP A 1 111 ? -7.601 1.636 -3.434 1.00 95.25 111 ASP A O 1
ATOM 898 N N . LEU A 1 112 ? -7.794 2.722 -1.477 1.00 94.88 112 LEU A N 1
ATOM 899 C CA . LEU A 1 112 ? -6.619 3.575 -1.681 1.00 94.88 112 LEU A CA 1
ATOM 900 C C . LEU A 1 112 ? -5.334 2.759 -1.865 1.00 94.88 112 LEU A C 1
ATOM 902 O O . LEU A 1 112 ? -4.501 3.092 -2.709 1.00 94.88 112 LEU A O 1
ATOM 906 N N . ALA A 1 113 ? -5.154 1.682 -1.099 1.00 94.12 113 ALA A N 1
ATOM 907 C CA . ALA A 1 113 ? -3.967 0.842 -1.204 1.00 94.12 113 ALA A CA 1
ATOM 908 C C . ALA A 1 113 ? -3.904 0.073 -2.536 1.00 94.12 113 ALA A C 1
ATOM 910 O O . ALA A 1 113 ? -2.826 -0.026 -3.128 1.00 94.12 113 ALA A O 1
ATOM 911 N N . ALA A 1 114 ? -5.042 -0.431 -3.029 1.00 93.62 114 ALA A N 1
ATOM 912 C CA . ALA A 1 114 ? -5.151 -1.103 -4.328 1.00 93.62 114 ALA A CA 1
ATOM 913 C C . ALA A 1 114 ? -4.818 -0.157 -5.490 1.00 93.62 114 ALA A C 1
ATOM 915 O O . ALA A 1 114 ? -4.225 -0.553 -6.493 1.00 93.62 114 ALA A O 1
ATOM 916 N N . GLU A 1 115 ? -5.158 1.114 -5.319 1.00 92.81 115 GLU A N 1
ATOM 917 C CA . GLU A 1 115 ? -4.932 2.190 -6.269 1.00 92.81 115 GLU A CA 1
ATOM 918 C C . GLU A 1 115 ? -3.477 2.698 -6.356 1.00 92.81 115 GLU A C 1
ATOM 920 O O . GLU A 1 115 ? -3.166 3.481 -7.265 1.00 92.81 115 GLU A O 1
ATOM 925 N N . ILE A 1 116 ? -2.606 2.303 -5.419 1.00 91.00 116 ILE A N 1
ATOM 926 C CA . ILE A 1 116 ? -1.183 2.681 -5.367 1.00 91.00 116 ILE A CA 1
ATOM 927 C C . ILE A 1 116 ? -0.322 1.611 -6.041 1.00 91.00 116 ILE A C 1
ATOM 929 O O . ILE A 1 116 ? 0.343 1.896 -7.037 1.00 91.00 116 ILE A O 1
ATOM 933 N N . ASP A 1 117 ? -0.289 0.403 -5.469 1.00 88.12 117 ASP A N 1
ATOM 934 C CA . ASP A 1 117 ? 0.378 -0.783 -6.010 1.00 88.12 117 ASP A CA 1
ATOM 935 C C . ASP A 1 117 ? 0.046 -2.043 -5.183 1.00 88.12 117 ASP A C 1
ATOM 937 O O . ASP A 1 117 ? -0.401 -1.979 -4.036 1.00 88.12 117 ASP A O 1
ATOM 941 N N . GLY A 1 118 ? 0.322 -3.223 -5.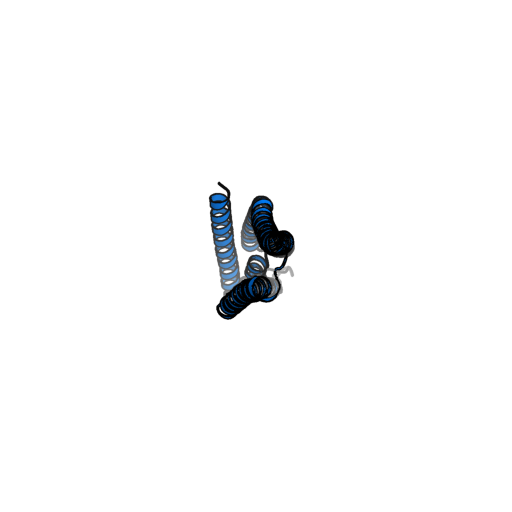750 1.00 88.00 118 GLY A N 1
ATOM 942 C CA . GLY A 1 118 ? 0.040 -4.501 -5.086 1.00 88.00 118 GLY A CA 1
ATOM 943 C C . GLY A 1 118 ? 0.828 -4.738 -3.790 1.00 88.00 118 GLY A C 1
ATOM 944 O O . GLY A 1 118 ? 0.371 -5.483 -2.923 1.00 88.00 118 GLY A O 1
ATOM 945 N N . LYS A 1 119 ? 1.991 -4.092 -3.614 1.00 89.81 119 LYS A N 1
ATOM 946 C CA . LYS A 1 119 ? 2.801 -4.228 -2.393 1.00 89.81 119 LYS A CA 1
ATOM 947 C C . LYS A 1 119 ? 2.153 -3.471 -1.232 1.00 89.81 119 LYS A C 1
ATOM 949 O O . LYS A 1 119 ? 2.053 -4.006 -0.130 1.00 89.81 119 LYS A O 1
ATOM 954 N N . THR A 1 120 ? 1.692 -2.254 -1.492 1.00 91.25 120 THR A N 1
ATOM 955 C CA . THR A 1 120 ? 0.950 -1.417 -0.548 1.00 91.25 120 THR A CA 1
ATOM 956 C C . THR A 1 120 ? -0.358 -2.098 -0.160 1.00 91.25 120 THR A C 1
ATOM 958 O O . THR A 1 120 ? -0.634 -2.242 1.030 1.00 91.25 120 THR A O 1
ATOM 961 N N . TYR A 1 121 ? -1.095 -2.630 -1.140 1.00 93.50 121 TYR A N 1
ATOM 962 C CA . TYR A 1 121 ? -2.316 -3.399 -0.898 1.00 93.50 121 TYR A CA 1
ATOM 963 C C . TYR A 1 121 ? -2.089 -4.614 0.010 1.00 93.50 121 TYR A C 1
ATOM 965 O O . TYR A 1 121 ? -2.770 -4.767 1.021 1.00 93.50 121 TYR A O 1
ATOM 973 N N . SER A 1 122 ? -1.090 -5.448 -0.294 1.00 90.88 122 SER A N 1
ATOM 974 C CA . SER A 1 122 ? -0.760 -6.620 0.528 1.00 90.88 122 SER A CA 1
ATOM 975 C C . SER A 1 122 ? -0.362 -6.235 1.957 1.00 90.88 122 SER A C 1
ATOM 977 O O . SER A 1 122 ? -0.790 -6.883 2.911 1.00 90.88 122 SER A O 1
ATOM 979 N N . SER A 1 123 ? 0.397 -5.147 2.120 1.00 88.62 123 SER A N 1
ATOM 980 C CA . SER A 1 123 ? 0.773 -4.618 3.435 1.00 88.62 123 SER A CA 1
ATOM 981 C C . SER A 1 123 ? -0.456 -4.217 4.261 1.00 88.62 123 SER A C 1
ATOM 983 O O . SER A 1 123 ? -0.549 -4.564 5.438 1.00 88.62 123 SER A O 1
ATOM 985 N N . VAL A 1 124 ? -1.429 -3.546 3.641 1.00 92.31 124 VAL A N 1
ATOM 986 C CA . VAL A 1 124 ? -2.687 -3.139 4.284 1.00 92.31 124 VAL A CA 1
ATOM 987 C C . VAL A 1 124 ? -3.600 -4.332 4.583 1.00 92.31 124 VAL A C 1
ATOM 989 O O . VAL A 1 124 ? -4.254 -4.361 5.623 1.00 92.31 124 VAL A O 1
ATOM 992 N N . LEU A 1 125 ? -3.617 -5.355 3.729 1.00 92.56 125 LEU A N 1
ATOM 993 C CA . LEU A 1 125 ? -4.468 -6.530 3.919 1.00 92.56 125 LEU A CA 1
ATOM 994 C C . LEU A 1 125 ? -4.187 -7.253 5.248 1.00 92.56 125 LEU A C 1
ATOM 996 O O . LEU A 1 125 ? -5.114 -7.702 5.914 1.00 92.56 125 LEU A O 1
ATOM 1000 N N . THR A 1 126 ? -2.926 -7.288 5.685 1.00 90.44 126 THR A N 1
ATOM 1001 C CA . THR A 1 126 ? -2.557 -7.875 6.987 1.00 90.44 126 THR A CA 1
ATOM 1002 C C . THR A 1 126 ? -3.177 -7.137 8.181 1.00 90.44 126 THR A C 1
ATOM 1004 O O . THR A 1 126 ? -3.516 -7.760 9.185 1.00 90.44 126 THR A O 1
ATOM 1007 N N . LEU A 1 127 ? -3.394 -5.821 8.067 1.00 92.00 127 LEU A N 1
ATOM 1008 C CA . LEU A 1 127 ? -4.090 -5.036 9.087 1.00 92.00 127 LEU A CA 1
ATOM 1009 C C . LEU A 1 127 ? -5.583 -5.388 9.133 1.00 92.00 127 LEU A C 1
ATOM 1011 O O . LEU A 1 127 ? -6.153 -5.482 10.220 1.00 92.00 127 LEU A O 1
ATOM 1015 N N . ARG A 1 128 ? -6.208 -5.653 7.978 1.00 91.69 128 ARG A N 1
ATOM 1016 C CA . ARG A 1 128 ? -7.617 -6.072 7.902 1.00 91.69 128 ARG A CA 1
ATOM 1017 C C . ARG A 1 128 ? -7.873 -7.339 8.713 1.00 91.69 128 ARG A C 1
ATOM 1019 O O . ARG A 1 128 ? -8.863 -7.406 9.433 1.00 91.69 128 ARG A O 1
ATOM 1026 N N . GLU A 1 129 ? -7.005 -8.340 8.604 1.00 89.81 129 GLU A N 1
ATOM 1027 C CA . GLU A 1 129 ? -7.151 -9.594 9.356 1.00 89.81 129 GLU A CA 1
ATOM 1028 C C . GLU A 1 129 ? -7.157 -9.355 10.869 1.00 89.81 129 GLU A C 1
ATOM 1030 O O . GLU A 1 129 ? -7.945 -9.957 11.601 1.00 89.81 129 GLU A O 1
ATOM 1035 N N . LEU A 1 130 ? -6.303 -8.446 11.341 1.00 91.25 130 LEU A N 1
ATOM 1036 C CA . LEU A 1 130 ? -6.214 -8.097 12.752 1.00 91.25 130 LEU A CA 1
ATOM 1037 C C . LEU A 1 130 ? -7.420 -7.264 13.212 1.00 91.25 130 LEU A C 1
ATOM 1039 O O . LEU A 1 130 ? -7.958 -7.516 14.289 1.00 91.25 130 LEU A O 1
ATOM 1043 N N . LEU A 1 131 ? -7.891 -6.333 12.377 1.00 92.31 131 LEU A N 1
ATOM 1044 C CA . LEU A 1 131 ? -9.116 -5.570 12.626 1.00 92.31 131 LEU A CA 1
ATOM 1045 C C . LEU A 1 131 ? -10.339 -6.483 12.717 1.00 92.31 131 LEU A C 1
ATOM 1047 O O . LEU A 1 131 ? -11.142 -6.316 13.624 1.00 92.31 131 LEU A O 1
ATOM 1051 N N . LEU A 1 132 ? -10.458 -7.483 11.837 1.00 90.25 132 LEU A N 1
ATOM 1052 C CA . LEU A 1 132 ? -11.529 -8.485 11.898 1.00 90.25 132 LEU A CA 1
ATOM 1053 C C . LEU A 1 132 ? -11.547 -9.209 13.243 1.00 90.25 132 LEU A C 1
ATOM 1055 O O . LEU A 1 132 ? -12.602 -9.291 13.865 1.00 90.25 132 LEU A O 1
ATOM 1059 N N . LYS A 1 133 ? -10.389 -9.665 13.731 1.00 90.31 133 LYS A N 1
ATOM 1060 C CA . LYS A 1 133 ? -10.287 -10.268 15.070 1.00 90.31 133 LYS A CA 1
ATOM 1061 C C . LYS A 1 133 ? -10.723 -9.293 16.161 1.00 90.31 133 LYS A C 1
ATOM 1063 O O . LYS A 1 133 ? -11.489 -9.673 17.038 1.00 90.31 133 LYS A O 1
ATOM 1068 N N . TYR A 1 134 ? -10.281 -8.039 16.080 1.00 90.44 134 TYR A N 1
ATOM 1069 C CA . TYR A 1 134 ? -10.673 -6.996 17.028 1.00 90.44 134 TYR A CA 1
ATOM 1070 C C . TYR A 1 134 ? -12.185 -6.735 17.025 1.00 90.44 134 TYR A C 1
ATOM 1072 O O . TYR A 1 134 ? -12.769 -6.582 18.094 1.00 90.44 134 TYR A O 1
ATOM 1080 N N . TYR A 1 135 ? -12.843 -6.756 15.862 1.00 86.81 135 TYR A N 1
ATOM 1081 C CA . TYR A 1 135 ? -14.299 -6.626 15.780 1.00 86.81 135 TYR A CA 1
ATOM 1082 C C . TYR A 1 135 ? -15.037 -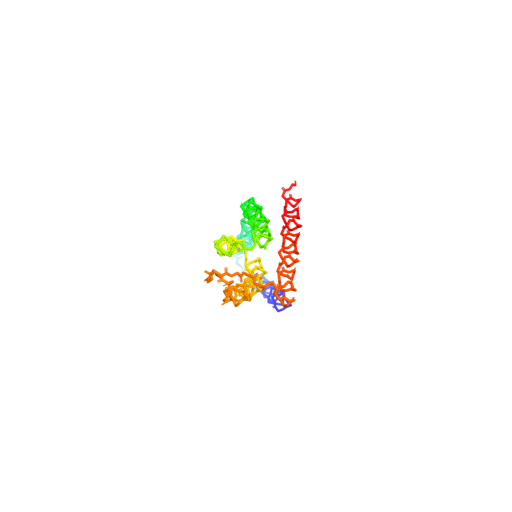7.776 16.449 1.00 86.81 135 TYR A C 1
ATOM 1084 O O . TYR A 1 135 ? -15.963 -7.522 17.215 1.00 86.81 135 TYR A O 1
ATOM 1092 N N . TYR A 1 136 ? -14.635 -9.018 16.169 1.00 85.12 136 TYR A N 1
ATOM 1093 C CA . TYR A 1 136 ? -15.245 -10.185 16.806 1.00 85.12 136 TYR A CA 1
ATOM 1094 C C . TYR A 1 136 ? -15.118 -10.106 18.326 1.00 85.12 136 TYR A C 1
ATOM 1096 O O . TYR A 1 136 ? -16.104 -10.289 19.035 1.00 85.12 136 TYR A O 1
ATOM 1104 N N . GLU A 1 137 ? -13.939 -9.731 18.819 1.00 84.81 137 GLU A N 1
ATOM 1105 C CA . GLU A 1 137 ? -13.712 -9.617 20.255 1.00 84.81 137 GLU A CA 1
ATOM 1106 C C . GLU A 1 137 ? -14.496 -8.458 20.885 1.00 84.81 137 GLU A C 1
ATOM 1108 O O . GLU A 1 137 ? -15.046 -8.598 21.975 1.00 84.81 137 GLU A O 1
ATOM 1113 N N . ASN A 1 138 ? -14.634 -7.328 20.180 1.00 83.69 138 ASN A N 1
ATOM 1114 C CA . ASN A 1 138 ? -15.464 -6.208 20.629 1.00 83.69 138 ASN A CA 1
ATOM 1115 C C . ASN A 1 138 ? -16.942 -6.612 20.772 1.00 83.69 138 ASN A C 1
ATOM 1117 O O . ASN A 1 138 ? -17.589 -6.202 21.733 1.00 83.69 138 ASN A O 1
ATOM 1121 N N . ILE A 1 139 ? -17.465 -7.427 19.849 1.00 81.50 139 ILE A N 1
ATOM 1122 C CA . ILE A 1 139 ? -18.837 -7.952 19.911 1.00 81.50 139 ILE A CA 1
ATOM 1123 C C . ILE A 1 139 ? -18.990 -8.897 21.108 1.00 81.50 139 ILE A C 1
ATOM 1125 O O . ILE A 1 139 ? -19.894 -8.694 21.916 1.00 81.50 139 ILE A O 1
ATOM 1129 N N . ASN A 1 140 ? -18.079 -9.862 21.272 1.00 78.88 140 ASN A N 1
ATOM 1130 C CA . ASN A 1 140 ? -18.109 -10.821 22.384 1.00 78.88 140 ASN A CA 1
ATOM 1131 C C . ASN A 1 140 ? -18.073 -10.118 23.750 1.00 78.88 140 ASN A C 1
ATOM 1133 O O . ASN A 1 140 ? -18.804 -10.479 24.668 1.00 78.88 140 ASN A O 1
ATOM 1137 N N . CYS A 1 141 ? -17.264 -9.064 23.875 1.00 76.38 141 CYS A N 1
ATOM 1138 C CA . CYS A 1 141 ? -17.140 -8.296 25.111 1.00 76.38 141 CYS A CA 1
ATOM 1139 C C . CYS A 1 141 ? -18.387 -7.456 25.446 1.00 76.38 141 CYS A C 1
ATOM 1141 O O . CYS A 1 141 ? -18.573 -7.104 26.613 1.00 76.38 141 CYS A O 1
ATOM 1143 N N . ARG A 1 142 ? -19.226 -7.114 24.454 1.00 70.88 142 ARG A N 1
ATOM 1144 C CA . ARG A 1 142 ? -20.473 -6.342 24.633 1.00 70.88 142 ARG A CA 1
ATOM 1145 C C . ARG A 1 142 ? -21.683 -7.205 24.978 1.00 70.88 142 ARG A C 1
ATOM 1147 O O . ARG A 1 142 ? -22.705 -6.649 25.366 1.00 70.88 142 ARG A O 1
ATOM 1154 N N . ASP A 1 143 ? -21.611 -8.527 24.851 1.00 65.69 143 ASP A N 1
ATOM 1155 C CA . ASP A 1 143 ? -22.777 -9.398 25.081 1.00 65.69 143 ASP A CA 1
ATOM 1156 C C . ASP A 1 143 ? -23.142 -9.553 26.574 1.00 65.69 143 ASP A C 1
ATOM 1158 O O . ASP A 1 143 ? -24.150 -10.155 26.938 1.00 65.69 143 ASP A O 1
ATOM 1162 N N . ASN A 1 144 ? -22.359 -8.930 27.459 1.00 64.12 144 ASN A N 1
ATOM 1163 C CA . ASN A 1 144 ? -22.674 -8.818 28.875 1.00 64.12 144 ASN A CA 1
ATOM 1164 C C . ASN A 1 144 ? -23.656 -7.670 29.120 1.00 64.12 144 ASN A C 1
ATOM 1166 O O . ASN A 1 144 ? -23.410 -6.525 28.737 1.00 64.12 144 ASN A O 1
ATOM 1170 N N . ARG A 1 145 ? -24.769 -7.975 29.791 1.00 71.06 145 ARG A N 1
ATOM 1171 C CA . ARG A 1 145 ? -25.749 -6.970 30.207 1.00 71.06 145 ARG A CA 1
ATOM 1172 C C . ARG A 1 145 ? -25.442 -6.478 31.618 1.00 71.06 145 ARG A C 1
ATOM 1174 O O . ARG A 1 145 ? -25.128 -7.288 32.487 1.00 71.06 145 ARG A O 1
ATOM 1181 N N . ASN A 1 146 ? -25.537 -5.171 31.848 1.00 72.75 146 ASN A N 1
ATOM 1182 C CA . ASN A 1 146 ? -25.550 -4.625 33.207 1.00 72.75 146 ASN A CA 1
ATOM 1183 C C . ASN A 1 146 ? -26.872 -4.963 33.920 1.00 72.75 146 ASN A C 1
ATOM 1185 O O . ASN A 1 146 ? -27.798 -5.513 33.321 1.00 72.75 146 ASN A O 1
ATOM 1189 N N . ASP A 1 147 ? -26.982 -4.570 35.189 1.00 79.38 147 ASP A N 1
ATOM 1190 C CA . ASP A 1 147 ? -28.195 -4.752 36.000 1.00 79.38 147 ASP A CA 1
ATOM 1191 C C . ASP A 1 147 ? -29.450 -4.080 35.396 1.00 79.38 147 ASP A C 1
ATOM 1193 O O . ASP A 1 147 ? -30.574 -4.409 35.770 1.00 79.38 147 ASP A O 1
ATOM 1197 N N . PHE A 1 148 ? -29.273 -3.172 34.429 1.00 77.75 148 PHE A N 1
ATOM 1198 C CA . PHE A 1 148 ? -30.338 -2.487 33.690 1.00 77.75 148 PHE A CA 1
ATOM 1199 C C . PHE A 1 148 ? -30.655 -3.132 32.329 1.00 77.75 148 PHE A C 1
ATOM 1201 O O . PHE A 1 148 ? -31.516 -2.645 31.597 1.00 77.75 148 PHE A O 1
ATOM 1208 N N . GLY A 1 149 ? -29.992 -4.237 31.975 1.00 73.19 149 GLY A N 1
ATOM 1209 C CA . GLY A 1 149 ? -30.193 -4.941 30.709 1.00 73.19 149 GLY A CA 1
ATOM 1210 C C . GLY A 1 149 ? -29.468 -4.325 29.507 1.00 73.19 149 GLY A C 1
ATOM 1211 O O . GLY A 1 149 ? -29.660 -4.803 28.389 1.00 73.19 149 GLY A O 1
ATOM 1212 N N . GLU A 1 150 ? -28.639 -3.299 29.706 1.00 73.94 150 GLU A N 1
ATOM 1213 C CA . GLU A 1 150 ? -27.866 -2.652 28.645 1.00 73.94 150 GLU A CA 1
ATOM 1214 C C . GLU A 1 150 ? -26.576 -3.421 28.362 1.00 73.94 150 GLU A C 1
ATOM 1216 O O . GLU A 1 150 ? -25.892 -3.867 29.282 1.00 73.94 150 GLU A O 1
ATOM 1221 N N . HIS A 1 151 ? -26.217 -3.534 27.085 1.00 69.69 151 HIS A N 1
ATOM 1222 C CA . HIS A 1 151 ? -24.954 -4.128 26.654 1.00 69.69 151 HIS A CA 1
ATOM 1223 C C . HIS A 1 151 ? -23.770 -3.253 27.084 1.00 69.69 151 HIS A C 1
ATOM 1225 O O . HIS A 1 151 ? -23.611 -2.130 26.599 1.00 69.69 151 HIS A O 1
ATOM 1231 N N . VAL A 1 152 ? -22.918 -3.773 27.969 1.00 69.12 152 VAL A N 1
ATOM 1232 C CA . VAL A 1 152 ? -21.715 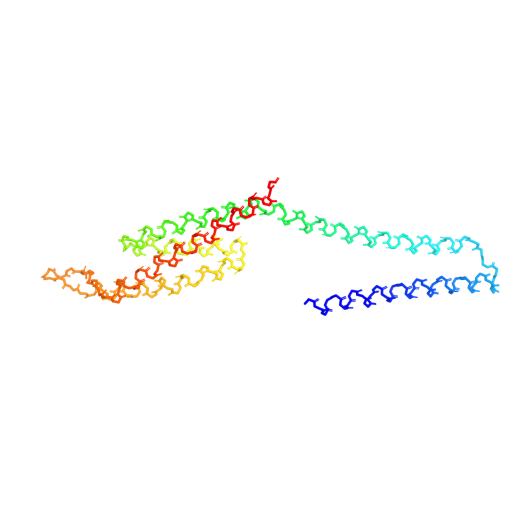-3.086 28.449 1.00 69.12 152 VAL A CA 1
ATOM 1233 C C . VAL A 1 152 ? -20.480 -3.822 27.954 1.00 69.12 152 VAL A C 1
ATOM 1235 O O . VAL A 1 152 ? -20.368 -5.038 28.071 1.00 69.12 152 VAL A O 1
ATOM 1238 N N . LEU A 1 153 ? -19.525 -3.063 27.414 1.00 72.88 153 LEU A N 1
ATOM 1239 C CA . LEU A 1 153 ? -18.229 -3.595 27.014 1.00 72.88 153 LEU A CA 1
ATOM 1240 C C . LEU A 1 153 ? -17.407 -3.953 28.263 1.00 72.88 153 LEU A C 1
ATOM 1242 O O . LEU A 1 153 ? -16.851 -3.067 28.917 1.00 72.88 153 LEU A O 1
ATOM 1246 N N . ILE A 1 154 ? -17.280 -5.245 28.565 1.00 76.50 154 ILE A N 1
ATOM 1247 C CA . ILE A 1 154 ? -16.345 -5.731 29.585 1.00 76.50 154 ILE A CA 1
ATOM 1248 C C . ILE A 1 154 ? -14.986 -5.946 28.925 1.00 76.50 154 ILE A C 1
ATOM 1250 O O . ILE A 1 154 ? -14.821 -6.820 28.080 1.00 76.50 154 ILE A O 1
ATOM 1254 N N . LYS A 1 155 ? -13.998 -5.129 29.298 1.00 79.88 155 LYS A N 1
ATOM 1255 C CA . LYS A 1 155 ? -12.648 -5.190 28.724 1.00 79.88 155 LYS A CA 1
ATOM 1256 C C . LYS A 1 155 ? -11.872 -6.359 29.334 1.00 79.88 155 LYS A C 1
ATOM 1258 O O . LYS A 1 155 ? -11.323 -6.225 30.425 1.00 79.88 155 LYS A O 1
ATOM 1263 N N . THR A 1 156 ? -11.828 -7.487 28.633 1.00 83.69 156 THR A N 1
ATOM 1264 C CA . THR A 1 156 ? -10.962 -8.623 28.983 1.00 83.69 156 THR A CA 1
ATOM 1265 C C . THR A 1 156 ? -9.486 -8.276 28.739 1.00 83.69 156 THR A C 1
ATOM 1267 O O . THR A 1 156 ? -9.165 -7.374 27.959 1.00 83.69 156 THR A O 1
ATOM 1270 N N . GLU A 1 157 ? -8.558 -8.991 29.383 1.00 85.06 157 GLU A N 1
ATOM 1271 C CA . GLU A 1 157 ? -7.121 -8.839 29.094 1.00 85.06 157 GLU A CA 1
ATOM 1272 C C . GLU A 1 157 ? -6.807 -9.128 27.618 1.00 85.06 157 GLU A C 1
ATOM 1274 O O . GLU A 1 157 ? -5.992 -8.442 26.998 1.00 85.06 157 GLU A O 1
ATOM 1279 N N . GLU A 1 158 ? -7.508 -10.102 27.036 1.00 85.50 158 GLU A N 1
ATOM 1280 C CA . GLU A 1 158 ? -7.372 -10.497 25.636 1.00 85.50 158 GLU A CA 1
ATOM 1281 C C . GLU A 1 158 ? -7.801 -9.364 24.690 1.00 85.50 158 GLU A C 1
ATOM 1283 O O . GLU A 1 158 ? -7.064 -9.017 23.763 1.00 85.50 158 GLU A O 1
ATOM 1288 N N . TYR A 1 159 ? -8.916 -8.690 24.997 1.00 87.50 159 TYR A N 1
ATOM 1289 C CA . TYR A 1 159 ? -9.370 -7.495 24.286 1.00 87.50 159 TYR A CA 1
ATOM 1290 C C . TYR A 1 159 ? -8.346 -6.354 24.349 1.00 87.50 159 TYR A C 1
ATOM 1292 O O . TYR A 1 159 ? -8.026 -5.739 23.328 1.00 87.50 159 TYR A O 1
ATOM 1300 N N . ILE A 1 160 ? -7.809 -6.064 25.539 1.00 88.50 160 ILE A N 1
ATOM 1301 C CA . ILE A 1 160 ? -6.828 -4.986 25.741 1.00 88.50 160 ILE A CA 1
ATOM 1302 C C . ILE A 1 160 ? -5.537 -5.281 24.966 1.00 88.50 160 ILE A C 1
ATOM 1304 O O . ILE A 1 160 ? -5.004 -4.396 24.290 1.00 88.50 160 ILE A O 1
ATOM 1308 N N . SER A 1 161 ? -5.053 -6.523 25.024 1.00 90.94 161 SER A N 1
ATOM 1309 C CA . SER A 1 161 ? -3.876 -6.983 24.281 1.00 90.94 161 SER A CA 1
ATOM 1310 C C . SER A 1 161 ? -4.080 -6.862 22.769 1.00 90.94 161 SER A C 1
ATOM 1312 O O . SER A 1 161 ? -3.244 -6.297 22.057 1.00 90.94 161 SER A O 1
ATOM 1314 N N . LEU A 1 162 ? -5.236 -7.307 22.270 1.00 91.69 162 LEU A N 1
ATOM 1315 C CA . LEU A 1 162 ? -5.581 -7.230 20.855 1.00 91.69 162 LEU A CA 1
ATOM 1316 C C . LEU A 1 162 ? -5.699 -5.782 20.368 1.00 91.69 162 LEU A C 1
ATOM 1318 O O . LEU A 1 162 ? -5.151 -5.448 19.316 1.00 91.69 162 LEU A O 1
ATOM 1322 N N . LYS A 1 163 ? -6.348 -4.908 21.145 1.00 91.75 163 LYS A N 1
ATOM 1323 C CA . LYS A 1 163 ? -6.447 -3.471 20.856 1.00 91.75 163 LYS A CA 1
ATOM 1324 C C . LYS A 1 163 ? -5.065 -2.827 20.740 1.00 91.75 163 LYS A C 1
ATOM 1326 O O . LYS A 1 163 ? -4.809 -2.118 19.767 1.00 91.75 163 LYS A O 1
ATOM 1331 N N . SER A 1 164 ? -4.165 -3.107 21.682 1.00 93.06 164 SER A N 1
ATOM 1332 C CA . SER A 1 164 ? -2.783 -2.608 21.641 1.00 93.06 164 SER A CA 1
ATOM 1333 C C . SER A 1 164 ? -2.044 -3.092 20.394 1.00 93.06 164 SER A C 1
ATOM 1335 O O . SER A 1 164 ? -1.432 -2.292 19.690 1.00 93.06 164 SER A O 1
ATOM 1337 N N . ARG A 1 165 ? -2.180 -4.375 20.041 1.00 93.94 165 ARG A N 1
ATOM 1338 C CA . ARG A 1 165 ? -1.554 -4.945 18.842 1.00 93.94 165 ARG A CA 1
ATOM 1339 C C . ARG A 1 165 ? -2.074 -4.315 17.545 1.00 93.94 165 ARG A C 1
ATOM 1341 O O . ARG A 1 165 ? -1.288 -4.052 16.638 1.00 93.94 165 ARG A O 1
ATOM 1348 N N . VAL A 1 166 ? -3.382 -4.055 17.449 1.00 94.19 166 VAL A N 1
ATOM 1349 C CA . VAL A 1 166 ? -3.978 -3.319 16.317 1.00 94.19 166 VAL A CA 1
ATOM 1350 C C . VAL A 1 166 ? -3.387 -1.920 16.228 1.00 94.19 166 VAL A C 1
ATOM 1352 O O . VAL A 1 166 ? -2.949 -1.500 15.159 1.00 94.19 166 VAL A O 1
ATOM 1355 N N . TYR A 1 167 ? -3.330 -1.216 17.354 1.00 94.00 167 TYR A N 1
ATOM 1356 C CA . TYR A 1 167 ? -2.809 0.143 17.424 1.00 94.00 167 TYR A CA 1
ATOM 1357 C C . TYR A 1 167 ? -1.342 0.233 16.977 1.00 94.00 167 TYR A C 1
ATOM 1359 O O . TYR A 1 167 ? -0.987 1.084 16.159 1.00 94.00 167 TYR A O 1
ATOM 1367 N N . GLU A 1 168 ? -0.494 -0.674 17.459 1.00 94.56 168 GLU A N 1
ATOM 1368 C CA . GLU A 1 168 ? 0.915 -0.761 17.066 1.00 94.56 168 GLU A CA 1
ATOM 1369 C C . GLU A 1 168 ? 1.078 -1.052 15.575 1.00 94.56 168 GLU A C 1
ATOM 1371 O O . GLU A 1 168 ? 1.877 -0.398 14.903 1.00 94.56 168 GLU A O 1
ATOM 1376 N N . MET A 1 169 ? 0.281 -1.975 15.033 1.00 94.56 169 MET A N 1
ATOM 1377 C CA . MET A 1 169 ? 0.326 -2.315 13.615 1.00 94.56 169 MET A CA 1
ATOM 1378 C C . MET A 1 169 ? -0.089 -1.134 12.730 1.00 94.56 169 MET A C 1
ATOM 1380 O O . MET A 1 169 ? 0.547 -0.884 11.705 1.00 94.56 169 MET A O 1
ATOM 1384 N N . ILE A 1 170 ? -1.110 -0.369 13.130 1.00 94.25 170 ILE A N 1
ATOM 1385 C CA . ILE A 1 170 ? -1.504 0.858 12.424 1.00 94.25 170 ILE A CA 1
ATOM 1386 C C . ILE A 1 170 ? -0.347 1.863 12.426 1.00 94.25 170 ILE A C 1
ATOM 1388 O O . ILE A 1 170 ? -0.005 2.406 11.375 1.00 94.25 170 ILE A O 1
ATOM 1392 N N . LEU A 1 171 ? 0.296 2.081 13.577 1.00 94.31 171 LEU A N 1
ATOM 1393 C CA . LEU A 1 171 ? 1.433 2.997 13.696 1.00 94.31 171 LEU A CA 1
ATOM 1394 C C . LEU A 1 171 ? 2.639 2.564 12.859 1.00 94.31 171 LEU A C 1
ATOM 1396 O O . LEU A 1 171 ? 3.286 3.403 12.232 1.00 94.31 171 LEU A O 1
ATOM 1400 N N . GLU A 1 172 ? 2.953 1.272 12.840 1.00 94.94 172 GLU A N 1
ATOM 1401 C CA . GLU A 1 172 ? 4.020 0.714 12.011 1.00 94.94 172 GLU A CA 1
ATOM 1402 C C . GLU A 1 172 ? 3.744 0.977 10.524 1.00 94.94 172 GLU A C 1
ATOM 1404 O O . GLU A 1 172 ? 4.597 1.502 9.806 1.00 94.94 172 GLU A O 1
ATOM 1409 N N . LYS A 1 173 ? 2.526 0.677 10.060 1.00 93.25 173 LYS A N 1
ATOM 1410 C CA . LYS A 1 173 ? 2.118 0.889 8.665 1.00 93.25 173 LYS A CA 1
ATOM 1411 C C . LYS A 1 173 ? 2.118 2.374 8.301 1.00 93.25 173 LYS A C 1
ATOM 1413 O O . LYS A 1 173 ? 2.604 2.723 7.228 1.00 93.25 173 LYS A O 1
ATOM 1418 N N . TYR A 1 174 ? 1.676 3.240 9.210 1.00 94.06 174 TYR A N 1
ATOM 1419 C CA . TYR A 1 174 ? 1.706 4.694 9.045 1.00 94.06 174 TYR A CA 1
ATOM 1420 C C . TYR A 1 174 ? 3.135 5.212 8.838 1.00 94.06 174 TYR A C 1
ATOM 1422 O O . TYR A 1 174 ? 3.408 5.891 7.849 1.00 94.06 174 TYR A O 1
ATOM 1430 N N . LYS A 1 175 ? 4.074 4.819 9.710 1.00 93.69 175 LYS A N 1
ATOM 1431 C CA . LYS A 1 175 ? 5.495 5.190 9.586 1.00 93.69 175 LYS A CA 1
ATOM 1432 C C . LYS A 1 175 ? 6.099 4.709 8.268 1.00 93.69 175 LYS A C 1
ATOM 1434 O O . LYS A 1 175 ? 6.817 5.460 7.613 1.00 93.69 175 LYS A O 1
ATOM 1439 N N . ASN A 1 176 ? 5.784 3.480 7.862 1.00 92.69 176 ASN A N 1
ATOM 1440 C CA . ASN A 1 176 ? 6.276 2.914 6.608 1.00 92.69 176 ASN A CA 1
ATOM 1441 C C . ASN A 1 176 ? 5.762 3.679 5.380 1.00 92.69 176 ASN A C 1
ATOM 1443 O O . ASN A 1 176 ? 6.517 3.875 4.429 1.00 92.69 176 ASN A O 1
ATOM 1447 N N . ILE A 1 177 ? 4.500 4.117 5.390 1.00 91.50 177 ILE A N 1
ATOM 1448 C CA . ILE A 1 177 ? 3.918 4.897 4.291 1.00 91.50 177 ILE A CA 1
ATOM 1449 C C . ILE A 1 177 ? 4.545 6.283 4.205 1.00 91.50 177 ILE A C 1
ATOM 1451 O O . ILE A 1 177 ? 4.936 6.677 3.111 1.00 91.50 177 ILE A O 1
ATOM 1455 N N . ILE A 1 178 ? 4.711 6.979 5.332 1.00 90.94 178 ILE A N 1
ATOM 1456 C CA . ILE A 1 178 ? 5.373 8.292 5.354 1.00 90.94 178 ILE A CA 1
ATOM 1457 C C . ILE A 1 178 ? 6.810 8.182 4.853 1.00 90.94 178 ILE A C 1
ATOM 1459 O O . ILE A 1 178 ? 7.203 8.917 3.953 1.00 90.94 178 ILE A O 1
ATOM 1463 N N . GLY A 1 179 ? 7.579 7.214 5.361 1.00 89.75 179 GLY A N 1
ATOM 1464 C CA . GLY A 1 179 ? 8.946 6.999 4.888 1.00 89.75 179 GLY A CA 1
ATOM 1465 C C . GLY A 1 179 ? 8.996 6.700 3.386 1.00 89.75 179 GLY A C 1
ATOM 1466 O O . GLY A 1 179 ? 9.902 7.150 2.686 1.00 89.75 179 GLY A O 1
ATOM 1467 N N . TYR A 1 180 ? 8.003 5.982 2.852 1.00 90.44 180 TYR A N 1
ATOM 1468 C CA . TYR A 1 180 ? 7.919 5.739 1.415 1.00 90.44 180 TYR A CA 1
ATOM 1469 C C . TYR A 1 180 ? 7.559 7.002 0.619 1.00 90.44 180 TYR A C 1
ATOM 1471 O O . TYR A 1 180 ? 8.163 7.257 -0.423 1.00 90.44 180 TYR A O 1
ATOM 1479 N N . GLU A 1 181 ? 6.625 7.812 1.112 1.00 89.56 181 GLU A N 1
ATOM 1480 C CA . GLU A 1 181 ? 6.244 9.100 0.528 1.00 89.56 181 GLU A CA 1
ATOM 1481 C C . GLU A 1 181 ? 7.434 10.0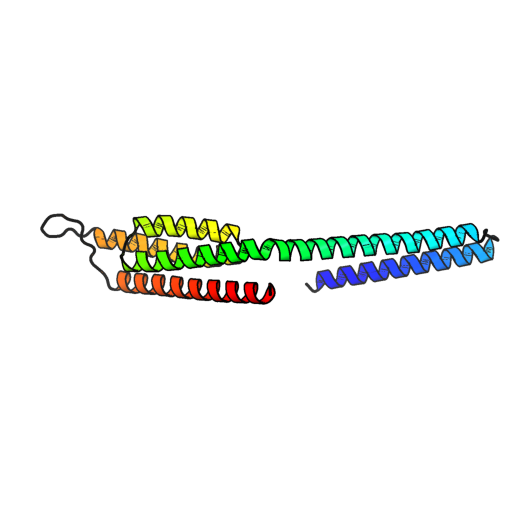70 0.460 1.00 89.56 181 GLU A C 1
ATOM 1483 O O . GLU A 1 181 ? 7.699 10.651 -0.597 1.00 89.56 181 GLU A O 1
ATOM 1488 N N . GLU A 1 182 ? 8.208 10.192 1.540 1.00 90.50 182 GLU A N 1
ATOM 1489 C CA . GLU A 1 182 ? 9.415 11.025 1.609 1.00 90.50 182 GLU A CA 1
ATOM 1490 C C . GLU A 1 182 ? 10.474 10.578 0.596 1.00 90.50 182 GLU A C 1
ATOM 1492 O O . GLU A 1 182 ? 11.044 11.399 -0.128 1.00 90.50 182 GLU A O 1
ATOM 1497 N N . LEU A 1 183 ? 10.705 9.266 0.485 1.00 89.44 183 LEU A N 1
ATOM 1498 C CA . LEU A 1 183 ? 11.637 8.699 -0.491 1.00 89.44 183 LEU A CA 1
ATOM 1499 C C . LEU A 1 183 ? 11.230 9.020 -1.933 1.00 89.44 183 LEU A C 1
ATOM 1501 O O . LEU A 1 183 ? 12.097 9.299 -2.762 1.00 89.44 183 LEU A O 1
ATOM 1505 N N . LEU A 1 184 ? 9.935 8.969 -2.255 1.00 86.81 184 LEU A N 1
ATOM 1506 C CA . LEU A 1 184 ? 9.443 9.312 -3.593 1.00 86.81 184 LEU A CA 1
ATOM 1507 C C . LEU A 1 184 ? 9.504 10.819 -3.849 1.00 86.81 184 LEU A C 1
ATOM 1509 O O . LEU A 1 184 ? 9.908 11.232 -4.932 1.00 86.81 184 LEU A O 1
ATOM 1513 N N . THR A 1 185 ? 9.171 11.631 -2.849 1.00 86.19 185 THR A N 1
ATOM 1514 C CA . THR A 1 185 ? 9.235 13.095 -2.934 1.00 86.19 185 THR A CA 1
ATOM 1515 C C . THR A 1 185 ? 10.666 13.578 -3.166 1.00 86.19 185 THR A C 1
ATOM 1517 O O . THR A 1 185 ? 10.893 14.445 -4.004 1.00 86.19 185 THR A O 1
ATOM 1520 N N . ASN A 1 186 ? 11.652 12.977 -2.493 1.00 86.75 186 ASN A N 1
ATOM 1521 C CA . ASN A 1 186 ? 13.067 13.300 -2.691 1.00 86.75 186 ASN A CA 1
ATOM 1522 C C . ASN A 1 186 ? 13.604 12.858 -4.056 1.00 86.75 186 ASN A C 1
ATOM 1524 O O . ASN A 1 186 ? 14.525 13.482 -4.561 1.00 86.75 186 ASN A O 1
ATOM 1528 N N . LYS A 1 187 ? 13.042 11.802 -4.659 1.00 79.12 187 LYS A N 1
ATOM 1529 C CA . LYS A 1 187 ? 13.381 11.385 -6.031 1.00 79.12 187 LYS A CA 1
ATOM 1530 C C . LYS A 1 187 ? 12.752 12.264 -7.112 1.00 79.12 187 LYS A C 1
ATOM 1532 O O . LYS A 1 187 ? 13.184 12.197 -8.257 1.00 79.12 187 LYS A O 1
ATOM 1537 N N . TYR A 1 188 ? 11.689 12.988 -6.770 1.00 73.44 188 TYR A N 1
ATOM 1538 C CA . TYR A 1 188 ? 10.981 13.875 -7.690 1.00 73.44 188 TYR A CA 1
ATOM 1539 C C . TYR A 1 188 ? 11.610 15.277 -7.769 1.00 73.44 188 TYR A C 1
ATOM 1541 O O . TYR A 1 188 ? 11.434 15.957 -8.776 1.00 73.44 188 TYR A O 1
ATOM 1549 N N . LYS A 1 189 ? 12.310 15.706 -6.712 1.00 72.19 189 LYS A N 1
ATOM 1550 C CA . LYS A 1 189 ? 13.090 16.952 -6.684 1.00 72.19 189 LYS A CA 1
ATOM 1551 C C . LYS A 1 189 ? 14.400 16.802 -7.449 1.00 72.19 189 LYS A C 1
ATOM 1553 O O . LYS A 1 189 ? 14.784 17.802 -8.091 1.00 72.19 189 LYS A O 1
#

Sequence (189 aa):
MIFQKFKIVLVSILLVLFVLFLVFFTYKMMKDNHLDSQYVSGLLGSIVGGVFTLTSVWLTTELQEVKKSFDGLPIKIRKLSQLSNVLWRLKEEVGQDNVSDINKLNSELLDLAAEIDGKTYSSVLTLRELLLKYYYENINCRDNRNDFGEHVLIKTEEYISLKSRVYEMILEKYKNIIGYEELLTNKYK